Protein AF-0000000068168465 (afdb_homodimer)

pLDDT: mean 95.19, std 6.79, range [46.16, 98.88]

InterPro domains:
  IPR008173 Adenylyl cyclase CyaB [PTHR21028] (7-175)
  IPR008173 Adenylyl cyclase CyaB [TIGR00318] (5-173)
  IPR008173 Adenylyl cyclase CyaB [cd07890] (6-172)
  IPR023577 CYTH domain [PF01928] (5-167)
  IPR023577 CYTH domain [PS51707] (4-175)
  IPR023577 CYTH domain [SM01118] (4-175)
  IPR033469 CYTH-like domain superfamily [SSF55154] (5-172)

Secondary structure (DSSP, 8-state):
---EEEEEEEEE-SS-HHHHHHHHHHTTPEEEEEEEEEEEEEEESS--HHHHT-EEEEEEETTEEEEEEE-S-B-SSSEEEEEEEEEES-HHHHHHHHHHTTEEEEEEEEEEEEEEEETTEEEEEEEETTTEEEEEEEEES--HHHHHHHHHHHHHHHT--PPEE-S-HHHHHHHHHHHH--/---EEEEEEEEE-SS-HHHHHHHHHHTTPEEEEEEEEEEEEEEESS--HHHHT-EEEEEEETTEEEEEEE---B-SSSEEEEEEEEEES-HHHHHHHHHHTTEEEEEEEEEEEEEEEETTEEEEEEEETTTEEEEEEEEES--HHHHHHHHHHHHHHHT--PPEE-S-HHHHHHHHHHHH--

Nearest PDB structures (foldseek):
  7ns9-assembly1_A  TM=9.579E-01  e=5.381E-19  Sulfolobus acidocaldarius DSM 639
  7ns8-assembly1_A-2  TM=7.970E-01  e=9.791E-17  Sulfolobus acidocaldarius DSM 639
  2dc4-assembly1_B  TM=8.942E-01  e=2.918E-12  Pyrococcus horikoshii
  1yem-assembly1_A  TM=8.857E-01  e=4.683E-12  Pyrococcus furiosus DSM 3638
  3n10-assembly1_A  TM=8.162E-01  e=3.638E-11  Yersinia pestis

Solvent-accessible surface area (backbone atoms only — not comparable to full-atom values): 19252 Å² total; per-residue (Å²): 126,72,76,42,40,40,38,34,45,32,28,51,54,86,63,57,67,68,59,51,51,53,52,40,47,75,71,66,37,41,79,74,48,78,41,51,37,40,37,40,31,43,36,35,77,88,50,53,31,82,78,61,43,35,47,36,34,40,34,40,44,73,94,42,37,34,42,32,38,33,43,43,73,41,77,86,89,46,41,21,26,44,38,36,58,31,44,40,77,41,68,69,39,47,51,51,47,39,40,76,73,44,30,40,83,71,53,72,50,44,34,40,34,39,36,28,35,54,91,81,34,36,40,32,40,33,46,31,70,95,78,45,48,33,38,34,44,32,31,70,72,61,59,66,66,58,51,53,51,52,46,55,52,49,26,69,73,69,72,54,77,51,62,82,46,73,68,50,72,67,55,52,49,54,52,50,57,57,56,68,76,100,134,76,76,40,41,40,38,33,47,32,29,52,55,86,63,58,66,68,59,50,51,52,53,40,46,74,71,65,36,42,78,74,48,77,41,51,38,39,36,41,31,42,37,35,76,88,49,53,28,83,78,62,42,34,46,36,35,41,33,40,43,74,94,42,38,34,43,33,37,35,45,44,75,38,80,85,89,46,41,21,26,45,38,35,60,32,44,39,78,41,68,68,34,47,51,51,45,39,41,75,74,43,31,39,84,71,52,71,53,44,32,40,33,38,38,28,36,53,90,80,34,36,39,34,41,33,44,33,71,96,78,46,47,33,38,34,44,33,31,70,72,60,58,67,67,59,50,53,52,51,47,55,51,48,26,67,73,69,70,55,76,52,63,81,46,75,68,49,72,67,55,52,50,53,53,49,55,58,57,68,75,100

Radius of gyration: 26.02 Å; Cα contacts (8 Å, |Δi|>4): 760; chains: 2; bounding box: 46×75×52 Å

Sequence (364 aa):
MTDVIEREIKVKLNVDPQSLMEKLLQDGYVYVGKETQEDIYLNGDTRDFRKTDEALRIRLVNDKIELTYKGPKMGSRSKSREEITVSLDDKDSMIRILEKLGYREAQSVRKTRHVLKKGEFSVCIDIVEGLGNFVEIEGIDIDEEKLLDFFKEFKSRFGISGEVITKSYLELKVEKLASSSNMTDVIEREIKVKLNVDPQSLMEKLLQDGYVYVGKETQEDIYLNGDTRDFRKTDEALRIRLVNDKIELTYKGPKMGSRSKSREEITVSLDDKDSMIRILEKLGYREAQSVRKTRHVLKKGEFSVCIDIVEGLGNFVEIEGIDIDEEKLLDFFKEFKSRFGISGEVITKSYLELKVEKLASSSN

Foldseek 3Di:
DDWWKKWKWKFAFPDDLVVLVVVCVVVPWAWDDKKKKKKWWKAFPVGGCVVQQKTWIWMDIPQWIKIKTWHHFDDDPIGMTTIDMDTDHDDVVVQVVVVVVGMHTDDMKIWMWTWIDDPQWIWIWIQTPPQGIMIMIMGINDDPVVSVVVVVVVCVVRVGDGDIDNDDPVRSVVVVVVVVVD/DDWWKKWKWKFAFPDDLVVLVVVCVVVPWAWPDKKKKKKWWKAFPVGGCVVQQKTWIWMDIPQWIKIKTWHHFDDDPIGMTTIDMDTDHDDVVVQVVVVVVGMHTDDMKIWMWTWIDDPQWIWIWIQTPPQGIMIMIMGINDDPVVSVVVVVVVCVSRVGDGDIDNDDPVRSVVVVVVVVVD

Structure (mmCIF, N/CA/C/O backbone):
data_AF-0000000068168465-model_v1
#
loop_
_entity.id
_entity.type
_entity.pdbx_description
1 polymer 'Putative adenylyl cyclase CyaB'
#
loop_
_atom_site.group_PDB
_atom_site.id
_atom_site.type_symbol
_atom_site.label_atom_id
_atom_site.label_alt_id
_atom_site.label_comp_id
_atom_site.label_asym_id
_atom_site.label_entity_id
_atom_site.label_seq_id
_atom_site.pdbx_PDB_ins_code
_atom_site.Cartn_x
_atom_site.Cartn_y
_atom_site.Cartn_z
_atom_site.occupancy
_atom_site.B_iso_or_equiv
_atom_site.auth_seq_id
_atom_site.auth_comp_id
_atom_site.auth_asym_id
_atom_site.auth_atom_id
_atom_site.pdbx_PDB_model_num
ATOM 1 N N . MET A 1 1 ? 9.508 1.273 10.5 1 46.16 1 MET A N 1
ATOM 2 C CA . MET A 1 1 ? 9.375 2.67 10.906 1 46.16 1 MET A CA 1
ATOM 3 C C . MET A 1 1 ? 7.973 2.959 11.422 1 46.16 1 MET A C 1
ATOM 5 O O . MET A 1 1 ? 7.047 3.154 10.633 1 46.16 1 MET A O 1
ATOM 9 N N . THR A 1 2 ? 7.59 2.451 12.883 1 65.81 2 THR A N 1
ATOM 10 C CA . THR A 1 2 ? 6.379 1.987 13.547 1 65.81 2 THR A CA 1
ATOM 11 C C . THR A 1 2 ? 5.328 3.094 13.594 1 65.81 2 THR A C 1
ATOM 13 O O . THR A 1 2 ? 5.637 4.262 13.344 1 65.81 2 THR A O 1
ATOM 16 N N . ASP A 1 3 ? 4.18 3.109 13.734 1 82.56 3 ASP A N 1
ATOM 17 C CA . ASP A 1 3 ? 3.133 4.098 13.977 1 82.56 3 ASP A CA 1
ATOM 18 C C . ASP A 1 3 ? 3.623 5.199 14.914 1 82.56 3 ASP A C 1
ATOM 20 O O . ASP A 1 3 ? 4.367 4.934 15.859 1 82.56 3 ASP A O 1
ATOM 24 N N . VAL A 1 4 ? 3.535 6.465 14.43 1 93.75 4 VAL A N 1
ATOM 25 C CA . VAL A 1 4 ? 3.928 7.613 15.242 1 93.75 4 VAL A CA 1
ATOM 26 C C . VAL A 1 4 ? 2.699 8.453 15.57 1 93.75 4 VAL A C 1
ATOM 28 O O . VAL A 1 4 ? 1.656 8.32 14.93 1 93.75 4 VAL A O 1
ATOM 31 N N . ILE A 1 5 ? 2.869 9.289 16.625 1 95.12 5 ILE A N 1
ATOM 32 C CA . ILE A 1 5 ? 1.869 10.32 16.891 1 95.12 5 ILE A CA 1
ATOM 33 C C . ILE A 1 5 ? 2.357 11.664 16.344 1 95.12 5 ILE A C 1
ATOM 35 O O . ILE A 1 5 ? 3.387 12.18 16.781 1 95.12 5 ILE A O 1
ATOM 39 N N . GLU A 1 6 ? 1.703 12.141 15.383 1 95.81 6 GLU A N 1
ATOM 40 C CA . GLU A 1 6 ? 1.978 13.492 14.891 1 95.81 6 GLU A CA 1
ATOM 41 C C . GLU A 1 6 ? 1.121 14.523 15.609 1 95.81 6 GLU A C 1
ATOM 43 O O . GLU A 1 6 ? -0.072 14.305 15.828 1 95.81 6 GLU A O 1
ATOM 48 N N . ARG A 1 7 ? 1.735 15.602 16.109 1 96 7 ARG A N 1
ATOM 49 C CA . ARG A 1 7 ? 1.036 16.719 16.719 1 96 7 ARG A CA 1
ATOM 50 C C . ARG A 1 7 ? 1.259 18 15.938 1 96 7 ARG A C 1
ATOM 52 O O . ARG A 1 7 ? 2.379 18.297 15.508 1 96 7 ARG A O 1
ATOM 59 N N . GLU A 1 8 ? 0.163 18.734 15.734 1 97.25 8 GLU A N 1
ATOM 60 C CA . GLU A 1 8 ? 0.322 19.938 14.945 1 97.25 8 GLU A CA 1
ATOM 61 C C . GLU A 1 8 ? -0.654 21.031 15.391 1 97.25 8 GLU A C 1
ATOM 63 O O . GLU A 1 8 ? -1.681 20.734 16 1 97.25 8 GLU A O 1
ATOM 68 N N . ILE A 1 9 ? -0.256 22.25 15.219 1 96.44 9 ILE A N 1
ATOM 69 C CA . ILE A 1 9 ? -1.101 23.438 15.352 1 96.44 9 ILE A CA 1
ATOM 70 C C . ILE A 1 9 ? -1.154 24.172 14.016 1 96.44 9 ILE A C 1
ATOM 72 O O . ILE A 1 9 ? -0.127 24.359 13.359 1 96.44 9 ILE A O 1
ATOM 76 N N . LYS A 1 10 ? -2.318 24.547 13.594 1 97.06 10 LYS A N 1
ATOM 77 C CA . LYS A 1 10 ? -2.537 25.188 12.305 1 97.06 10 LYS A CA 1
ATOM 78 C C . LYS A 1 10 ? -3.271 26.516 12.477 1 97.06 10 LYS A C 1
ATOM 80 O O . LYS A 1 10 ? -4.219 26.609 13.258 1 97.06 10 LYS A O 1
ATOM 85 N N . VAL A 1 11 ? -2.816 27.5 11.773 1 97.25 11 VAL A N 1
ATOM 86 C CA . VAL A 1 11 ? -3.455 28.812 11.766 1 97.25 11 VAL A CA 1
ATOM 87 C C . VAL A 1 11 ? -3.512 29.359 10.344 1 97.25 11 VAL A C 1
ATOM 89 O O . VAL A 1 11 ? -2.561 29.188 9.57 1 97.25 11 VAL A O 1
ATOM 92 N N . LYS A 1 12 ? -4.609 29.969 10.023 1 97.12 12 LYS A N 1
ATOM 93 C CA . LYS A 1 12 ? -4.66 30.703 8.773 1 97.12 12 LYS A CA 1
ATOM 94 C C . LYS A 1 12 ? -3.816 31.984 8.852 1 97.12 12 LYS A C 1
ATOM 96 O O . LYS A 1 12 ? -3.914 32.75 9.82 1 97.12 12 LYS A O 1
ATOM 101 N N . LEU A 1 13 ? -3.064 32.188 7.863 1 96.94 13 LEU A N 1
ATOM 102 C CA . LEU A 1 13 ? -2.123 33.312 7.895 1 96.94 13 LEU A CA 1
ATOM 103 C C . LEU A 1 13 ? -2.83 34.625 7.602 1 96.94 13 LEU A C 1
ATOM 105 O O . LEU A 1 13 ? -3.666 34.688 6.699 1 96.94 13 LEU A O 1
ATOM 109 N N . ASN A 1 14 ? -2.465 35.625 8.414 1 94.31 14 ASN A N 1
ATOM 110 C CA . ASN A 1 14 ? -2.885 37 8.188 1 94.31 14 ASN A CA 1
ATOM 111 C C . ASN A 1 14 ? -1.741 37.844 7.633 1 94.31 14 ASN A C 1
ATOM 113 O O . ASN A 1 14 ? -1.873 39.062 7.504 1 94.31 14 ASN A O 1
ATOM 117 N N . VAL A 1 15 ? -0.614 37.219 7.371 1 94.38 15 VAL A N 1
ATOM 118 C CA . VAL A 1 15 ? 0.566 37.906 6.828 1 94.38 15 VAL A CA 1
ATOM 119 C C . VAL A 1 15 ? 0.967 37.25 5.508 1 94.38 15 VAL A C 1
ATOM 121 O O . VAL A 1 15 ? 0.53 36.125 5.199 1 94.38 15 VAL A O 1
ATOM 124 N N . ASP A 1 16 ? 1.761 37.938 4.77 1 96.5 16 ASP A N 1
ATOM 125 C CA . ASP A 1 16 ? 2.275 37.406 3.512 1 96.5 16 ASP A CA 1
ATOM 126 C C . ASP A 1 16 ? 3.221 36.219 3.754 1 96.5 16 ASP A C 1
ATOM 128 O O . ASP A 1 16 ? 4.18 36.344 4.516 1 96.5 16 ASP A O 1
ATOM 132 N N . PRO A 1 17 ? 2.938 35.094 3.121 1 97.69 17 PRO A N 1
ATOM 133 C CA . PRO A 1 17 ? 3.766 33.906 3.342 1 97.69 17 PRO A CA 1
ATOM 134 C C . PRO A 1 17 ? 5.25 34.156 3.076 1 97.69 17 PRO A C 1
ATOM 136 O O . PRO A 1 17 ? 6.105 33.688 3.826 1 97.69 17 PRO A O 1
ATOM 139 N N . GLN A 1 18 ? 5.582 34.812 2.029 1 97 18 GLN A N 1
ATOM 140 C CA . GLN A 1 18 ? 6.973 35.094 1.688 1 97 18 GLN A CA 1
ATOM 141 C C . GLN A 1 18 ? 7.645 35.938 2.758 1 97 18 GLN A C 1
ATOM 143 O O . GLN A 1 18 ? 8.789 35.688 3.133 1 97 18 GLN A O 1
ATOM 148 N N . SER A 1 19 ? 6.945 36.938 3.213 1 97.06 19 SER A N 1
ATOM 149 C CA . SER A 1 19 ? 7.461 37.781 4.281 1 97.06 19 SER A CA 1
ATOM 150 C C . SER A 1 19 ? 7.711 36.969 5.555 1 97.06 19 SER A C 1
ATOM 152 O O . SER A 1 19 ? 8.734 37.156 6.211 1 97.06 19 SER A O 1
ATOM 154 N N . LEU A 1 20 ? 6.758 36.156 5.855 1 97.81 20 LEU A N 1
ATOM 155 C CA . LEU A 1 20 ? 6.918 35.312 7.027 1 97.81 20 LEU A CA 1
ATOM 156 C C . LEU A 1 20 ? 8.156 34.438 6.895 1 97.81 20 LEU A C 1
ATOM 158 O O . LEU A 1 20 ? 8.953 34.344 7.832 1 97.81 20 LEU A O 1
ATOM 162 N N . MET A 1 21 ? 8.336 33.812 5.754 1 97.75 21 MET A N 1
ATOM 163 C CA . MET A 1 21 ? 9.477 32.938 5.516 1 97.75 21 MET A CA 1
ATOM 164 C C . MET A 1 21 ? 10.797 33.688 5.723 1 97.75 21 MET A C 1
ATOM 166 O O . MET A 1 21 ? 11.711 33.156 6.359 1 97.75 21 MET A O 1
ATOM 170 N N . GLU A 1 22 ? 10.867 34.875 5.227 1 97.44 22 GLU A N 1
ATOM 171 C CA . GLU A 1 22 ? 12.07 35.688 5.363 1 97.44 22 GLU A CA 1
ATOM 172 C C . GLU A 1 22 ? 12.367 35.969 6.832 1 97.44 22 GLU A C 1
ATOM 174 O O . GLU A 1 22 ? 13.523 35.906 7.262 1 97.44 22 GLU A O 1
ATOM 179 N N . LYS A 1 23 ? 11.305 36.344 7.535 1 97.88 23 LYS A N 1
ATOM 180 C CA . LYS A 1 23 ? 11.469 36.625 8.961 1 97.88 23 LYS A CA 1
ATOM 181 C C . LYS A 1 23 ? 11.953 35.406 9.711 1 97.88 23 LYS A C 1
ATOM 183 O O . LYS A 1 23 ? 12.797 35.5 10.609 1 97.88 23 LYS A O 1
ATOM 188 N N . LEU A 1 24 ? 11.414 34.219 9.32 1 98.56 24 LEU A N 1
ATOM 189 C CA . LEU A 1 24 ? 11.812 32.969 9.961 1 98.56 24 LEU A CA 1
ATOM 190 C C . LEU A 1 24 ? 13.289 32.688 9.703 1 98.56 24 LEU A C 1
ATOM 192 O O . LEU A 1 24 ? 14.016 32.312 10.625 1 98.56 24 LEU A O 1
ATOM 196 N N . LEU A 1 25 ? 13.688 32.906 8.5 1 98.25 25 LEU A N 1
ATOM 197 C CA . LEU A 1 25 ? 15.086 32.656 8.148 1 98.25 25 LEU A CA 1
ATOM 198 C C . LEU A 1 25 ? 16 33.594 8.93 1 98.25 25 LEU A C 1
ATOM 200 O O . LEU A 1 25 ? 17.047 33.188 9.438 1 98.25 25 LEU A O 1
ATOM 204 N N . GLN A 1 26 ? 15.633 34.781 9.07 1 97.81 26 GLN A N 1
ATOM 205 C CA . GLN A 1 26 ? 16.406 35.781 9.812 1 97.81 26 GLN A CA 1
ATOM 206 C C . GLN A 1 26 ? 16.484 35.406 11.289 1 97.81 26 GLN A C 1
ATOM 208 O O . GLN A 1 26 ? 17.469 35.75 11.961 1 97.81 26 GLN A O 1
ATOM 213 N N . ASP A 1 27 ? 15.453 34.719 11.703 1 97.81 27 ASP A N 1
ATOM 214 C CA . ASP A 1 27 ? 15.367 34.375 13.117 1 97.81 27 ASP A CA 1
ATOM 215 C C . ASP A 1 27 ? 16 33.031 13.398 1 97.81 27 ASP A C 1
ATOM 217 O O . ASP A 1 27 ? 15.844 32.469 14.484 1 97.81 27 ASP A O 1
ATOM 221 N N . GLY A 1 28 ? 16.594 32.375 12.391 1 97.5 28 GLY A N 1
ATOM 222 C CA . GLY A 1 28 ? 17.422 31.203 12.633 1 97.5 28 GLY A CA 1
ATOM 223 C C . GLY A 1 28 ? 16.719 29.906 12.25 1 97.5 28 GLY A C 1
ATOM 224 O O . GLY A 1 28 ? 17.266 28.828 12.461 1 97.5 28 GLY A O 1
ATOM 225 N N . TYR A 1 29 ? 15.547 29.969 11.727 1 98.5 29 TYR A N 1
ATOM 226 C CA . TYR A 1 29 ? 14.938 28.75 11.195 1 98.5 29 TYR A CA 1
ATOM 227 C C . TYR A 1 29 ? 15.68 28.25 9.969 1 98.5 29 TYR A C 1
ATOM 229 O O . TYR A 1 29 ? 16.172 29.047 9.164 1 98.5 29 TYR A O 1
ATOM 237 N N . VAL A 1 30 ? 15.727 26.922 9.82 1 98.5 30 VAL A N 1
ATOM 238 C CA . VAL A 1 30 ? 16.438 26.312 8.703 1 98.5 30 VAL A CA 1
ATOM 239 C C . VAL A 1 30 ? 15.445 25.922 7.617 1 98.5 30 VAL A C 1
ATOM 241 O O . VAL A 1 30 ? 14.492 25.188 7.879 1 98.5 30 VAL A O 1
ATOM 244 N N . TYR A 1 31 ? 15.688 26.422 6.465 1 98.5 31 TYR A N 1
ATOM 245 C CA . TYR A 1 31 ? 14.844 26.062 5.336 1 98.5 31 TYR A CA 1
ATOM 246 C C . TYR A 1 31 ? 15.156 24.656 4.844 1 98.5 31 TYR A C 1
ATOM 248 O O . TYR A 1 31 ? 16.312 24.344 4.531 1 98.5 31 TYR A O 1
ATOM 256 N N . VAL A 1 32 ? 14.219 23.812 4.812 1 98 32 VAL A N 1
ATOM 257 C CA . VAL A 1 32 ? 14.391 22.438 4.387 1 98 32 VAL A CA 1
ATOM 258 C C . VAL A 1 32 ? 14.094 22.312 2.895 1 98 32 VAL A C 1
ATOM 260 O O . VAL A 1 32 ? 14.805 21.609 2.168 1 98 32 VAL A O 1
ATOM 263 N N . GLY A 1 33 ? 12.969 22.953 2.443 1 97.56 33 GLY A N 1
ATOM 264 C CA . GLY A 1 33 ? 12.648 22.906 1.025 1 97.56 33 GLY A CA 1
ATOM 265 C C . GLY A 1 33 ? 11.18 23.172 0.734 1 97.56 33 GLY A C 1
ATOM 266 O O . GLY A 1 33 ? 10.414 23.5 1.639 1 97.56 33 GLY A O 1
ATOM 267 N N . LYS A 1 34 ? 10.922 23.109 -0.594 1 98 34 LYS A N 1
ATOM 268 C CA . LYS A 1 34 ? 9.578 23.297 -1.121 1 98 34 LYS A CA 1
ATOM 269 C C . LYS A 1 34 ? 8.969 21.969 -1.563 1 98 34 LYS A C 1
ATOM 271 O O . LYS A 1 34 ? 9.641 21.141 -2.191 1 98 34 LYS A O 1
ATOM 276 N N . GLU A 1 35 ? 7.797 21.719 -1.155 1 98.12 35 GLU A N 1
ATOM 277 C 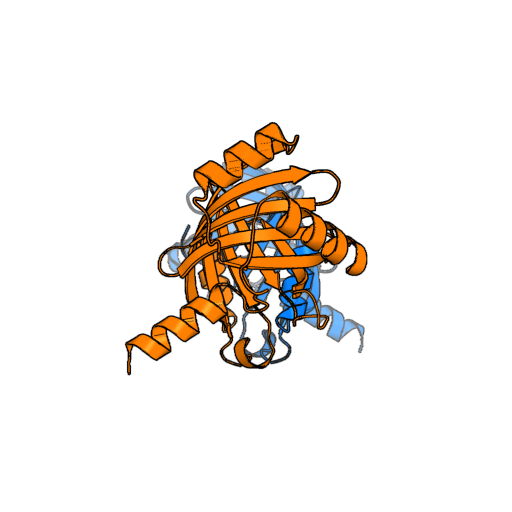CA . GLU A 1 35 ? 7.059 20.531 -1.567 1 98.12 35 GLU A CA 1
ATOM 278 C C . GLU A 1 35 ? 5.793 20.906 -2.336 1 98.12 35 GLU A C 1
ATOM 280 O O . GLU A 1 35 ? 5.055 21.797 -1.924 1 98.12 35 GLU A O 1
ATOM 285 N N . THR A 1 36 ? 5.562 20.328 -3.496 1 98.06 36 THR A N 1
ATOM 286 C CA . THR A 1 36 ? 4.254 20.312 -4.141 1 98.06 36 THR A CA 1
ATOM 287 C C . THR A 1 36 ? 3.506 19.016 -3.824 1 98.06 36 THR A C 1
ATOM 289 O O . THR A 1 36 ? 3.977 17.938 -4.145 1 98.06 36 THR A O 1
ATOM 292 N N . GLN A 1 37 ? 2.393 19.188 -3.174 1 98.62 37 GLN A N 1
ATOM 293 C CA . GLN A 1 37 ? 1.684 18.016 -2.67 1 98.62 37 GLN A CA 1
ATOM 294 C C . GLN A 1 37 ? 0.292 17.906 -3.287 1 98.62 37 GLN A C 1
ATOM 296 O O . GLN A 1 37 ? -0.418 18.906 -3.41 1 98.62 37 GLN A O 1
ATOM 301 N N . GLU A 1 38 ? -0.045 16.766 -3.783 1 98.62 38 GLU A N 1
ATOM 302 C CA . GLU A 1 38 ? -1.421 16.359 -4.062 1 98.62 38 GLU A CA 1
ATOM 303 C C . GLU A 1 38 ? -1.869 15.242 -3.137 1 98.62 38 GLU A C 1
ATOM 305 O O . GLU A 1 38 ? -1.299 14.148 -3.16 1 98.62 38 GLU A O 1
ATOM 310 N N . ASP A 1 39 ? -2.828 15.539 -2.32 1 98.75 39 ASP A N 1
ATOM 311 C CA . ASP A 1 39 ? -3.408 14.562 -1.41 1 98.75 39 ASP A CA 1
ATOM 312 C C . ASP A 1 39 ? -4.723 14.008 -1.96 1 98.75 39 ASP A C 1
ATOM 314 O O . ASP A 1 39 ? -5.672 14.766 -2.18 1 98.75 39 ASP A O 1
ATOM 318 N N . ILE A 1 40 ? -4.758 12.703 -2.213 1 98.75 40 ILE A N 1
ATOM 319 C CA . ILE A 1 40 ? -5.98 12.008 -2.605 1 98.75 40 ILE A CA 1
ATOM 320 C C . ILE A 1 40 ? -6.535 11.219 -1.42 1 98.75 40 ILE A C 1
ATOM 322 O O . ILE A 1 40 ? -5.914 10.258 -0.962 1 98.75 40 ILE A O 1
ATOM 326 N N . TYR A 1 41 ? -7.672 11.695 -0.964 1 98.81 41 TYR A N 1
ATOM 327 C CA . TYR A 1 41 ? -8.289 11.031 0.179 1 98.81 41 TYR A CA 1
ATOM 328 C C . TYR A 1 41 ? -9.273 9.961 -0.276 1 98.81 41 TYR A C 1
ATOM 330 O O . TYR A 1 41 ? -10.023 10.172 -1.231 1 98.81 41 TYR A O 1
ATOM 338 N N . LEU A 1 42 ? -9.203 8.82 0.421 1 98.75 42 LEU A N 1
ATOM 339 C CA . LEU A 1 42 ? -10.125 7.719 0.145 1 98.75 42 LEU A CA 1
ATOM 340 C C . LEU A 1 42 ? -11.078 7.504 1.311 1 98.75 42 LEU A C 1
ATOM 342 O O . LEU A 1 42 ? -10.719 7.734 2.467 1 98.75 42 LEU A O 1
ATOM 346 N N . ASN A 1 43 ? -12.258 7.109 0.993 1 98.31 43 ASN A N 1
ATOM 347 C CA . ASN A 1 43 ? -13.281 6.746 1.967 1 98.31 43 ASN A CA 1
ATOM 348 C C . ASN A 1 43 ? -13.828 5.344 1.71 1 98.31 43 ASN A C 1
ATOM 350 O O . ASN A 1 43 ? -13.758 4.844 0.587 1 98.31 43 ASN A O 1
ATOM 354 N N . GLY A 1 44 ? -14.25 4.715 2.762 1 95.44 44 GLY A N 1
ATOM 355 C CA . GLY A 1 44 ? -14.703 3.338 2.643 1 95.44 44 GLY A CA 1
ATOM 356 C C . GLY A 1 44 ? -16.188 3.219 2.396 1 95.44 44 GLY A C 1
ATOM 357 O O . GLY A 1 44 ? -16.984 4.035 2.889 1 95.44 44 GLY A O 1
ATOM 358 N N . ASP A 1 45 ? -16.578 2.156 1.739 1 90.44 45 ASP A N 1
ATOM 359 C CA . ASP A 1 45 ? -17.984 1.856 1.514 1 90.44 45 ASP A CA 1
ATOM 360 C C . ASP A 1 45 ? -18.672 1.468 2.816 1 90.44 45 ASP A C 1
ATOM 362 O O . ASP A 1 45 ? -19.812 1.89 3.076 1 90.44 45 ASP A O 1
ATOM 366 N N . THR A 1 46 ? -18 0.725 3.602 1 88.12 46 THR A N 1
ATOM 367 C CA . THR A 1 46 ? -18.594 0.221 4.836 1 88.12 46 THR A CA 1
ATOM 368 C C . THR A 1 46 ? -18.031 0.968 6.047 1 88.12 46 THR A C 1
ATOM 370 O O . THR A 1 46 ? -18.562 0.855 7.152 1 88.12 46 THR A O 1
ATOM 373 N N . ARG A 1 47 ? -16.969 1.663 5.871 1 91.12 47 ARG A N 1
ATOM 374 C CA . ARG A 1 47 ? -16.344 2.469 6.91 1 91.12 47 ARG A CA 1
ATOM 375 C C . ARG A 1 47 ? -16.203 3.924 6.469 1 91.12 47 ARG A C 1
ATOM 377 O O . ARG A 1 47 ? -15.32 4.262 5.688 1 91.12 47 ARG A O 1
ATOM 384 N N . ASP A 1 48 ? -17.062 4.672 6.996 1 95.75 48 ASP A N 1
ATOM 385 C CA . ASP A 1 48 ? -17.078 6.094 6.668 1 95.75 48 ASP A CA 1
ATOM 386 C C . ASP A 1 48 ? -16.109 6.867 7.562 1 95.75 48 ASP A C 1
ATOM 388 O O . ASP A 1 48 ? -16.391 7.102 8.742 1 95.75 48 ASP A O 1
ATOM 392 N N . PHE A 1 49 ? -15.055 7.355 7.012 1 97.06 49 PHE A N 1
ATOM 393 C CA . PHE A 1 49 ? -13.977 7.965 7.781 1 97.06 49 PHE A CA 1
ATOM 394 C C . PHE A 1 49 ? -14.406 9.32 8.328 1 97.06 49 PHE A C 1
ATOM 396 O O . PHE A 1 49 ? -13.797 9.844 9.266 1 97.06 49 PHE A O 1
ATOM 403 N N . ARG A 1 50 ? -15.422 9.969 7.727 1 94.62 50 ARG A N 1
ATOM 404 C CA . ARG A 1 50 ? -15.969 11.195 8.297 1 94.62 50 ARG A CA 1
ATOM 405 C C . ARG A 1 50 ? -16.578 10.938 9.664 1 94.62 50 ARG A C 1
ATOM 407 O O . ARG A 1 50 ? -16.484 11.773 10.57 1 94.62 50 ARG A O 1
ATOM 414 N N . LYS A 1 51 ? -17.172 9.789 9.781 1 95.88 51 LYS A N 1
ATOM 415 C CA . LYS A 1 51 ? -17.844 9.43 11.016 1 95.88 51 LYS A CA 1
ATOM 416 C C . LYS A 1 51 ? -16.859 8.984 12.086 1 95.88 51 LYS A C 1
ATOM 418 O O . LYS A 1 51 ? -17.031 9.266 13.273 1 95.88 51 LYS A O 1
ATOM 423 N N . THR A 1 52 ? -15.836 8.344 11.695 1 96.12 52 THR A N 1
ATOM 424 C CA . THR A 1 52 ? -14.891 7.781 12.656 1 96.12 52 THR A CA 1
ATOM 425 C C . THR A 1 52 ? -13.742 8.742 12.914 1 96.12 52 THR A C 1
ATOM 427 O O . THR A 1 52 ? -12.852 8.453 13.719 1 96.12 52 THR A O 1
ATOM 430 N N . ASP A 1 53 ? -13.695 9.828 12.211 1 95.88 53 ASP A N 1
ATOM 431 C CA . ASP A 1 53 ? -12.648 10.844 12.305 1 95.88 53 ASP A CA 1
ATOM 432 C C . ASP A 1 53 ? -11.281 10.258 11.961 1 95.88 53 ASP A C 1
ATOM 434 O O . ASP A 1 53 ? -10.312 10.453 12.695 1 95.88 53 ASP A O 1
ATOM 438 N N . GLU A 1 54 ? -11.25 9.438 10.984 1 97.88 54 GLU A N 1
ATOM 439 C CA . GLU A 1 54 ? -10.047 8.852 10.406 1 97.88 54 GLU A CA 1
ATOM 440 C C . GLU A 1 54 ? -9.82 9.336 8.977 1 97.88 54 GLU A C 1
ATOM 442 O O . GLU A 1 54 ? -10.68 10.016 8.406 1 97.88 54 GLU A O 1
ATOM 447 N N . ALA A 1 55 ? -8.672 9.039 8.461 1 98.31 55 ALA A N 1
ATOM 448 C CA . ALA A 1 55 ? -8.406 9.359 7.062 1 98.31 55 ALA A CA 1
ATOM 449 C C . ALA A 1 55 ? -7.465 8.336 6.438 1 98.31 55 ALA A C 1
ATOM 451 O O . ALA A 1 55 ? -6.652 7.727 7.137 1 98.31 55 ALA A O 1
ATOM 452 N N . LEU A 1 56 ? -7.613 8.078 5.242 1 98.81 56 LEU A N 1
ATOM 453 C CA . LEU A 1 56 ? -6.723 7.332 4.363 1 98.81 56 LEU A CA 1
ATOM 454 C C . LEU A 1 56 ? -6.34 8.156 3.143 1 98.81 56 LEU A C 1
ATOM 456 O O . LEU A 1 56 ? -7.207 8.617 2.4 1 98.81 56 LEU A O 1
ATOM 460 N N . ARG A 1 57 ? -5.039 8.352 3.004 1 98.81 57 ARG A N 1
ATOM 461 C CA . ARG A 1 57 ? -4.609 9.328 2.006 1 98.81 57 ARG A CA 1
ATOM 462 C C . ARG A 1 57 ? -3.465 8.773 1.162 1 98.81 57 ARG A C 1
ATOM 464 O O . ARG A 1 57 ? -2.533 8.164 1.693 1 98.81 57 ARG A O 1
ATOM 471 N N . ILE A 1 58 ? -3.562 8.914 -0.121 1 98.88 58 ILE A N 1
ATOM 472 C CA . ILE A 1 58 ? -2.41 8.789 -1.007 1 98.88 58 ILE A CA 1
ATOM 473 C C . ILE A 1 58 ? -1.875 10.172 -1.361 1 98.88 58 ILE A C 1
ATOM 475 O O . ILE A 1 58 ? -2.621 11.023 -1.847 1 98.88 58 ILE A O 1
ATOM 479 N N . ARG A 1 59 ? -0.591 10.453 -1.102 1 98.81 59 ARG A N 1
ATOM 480 C CA . ARG A 1 59 ? 0.018 11.75 -1.389 1 98.81 59 ARG A CA 1
ATOM 481 C C . ARG A 1 59 ? 1.092 11.617 -2.463 1 98.81 59 ARG A C 1
ATOM 483 O O . ARG A 1 59 ? 1.947 10.734 -2.393 1 98.81 59 ARG A O 1
ATOM 490 N N . LEU A 1 60 ? 0.935 12.375 -3.508 1 98.56 60 LEU A N 1
ATOM 491 C CA . LEU A 1 60 ? 2.039 12.648 -4.422 1 98.56 60 LEU A CA 1
ATOM 492 C C . LEU A 1 60 ? 2.832 13.867 -3.965 1 98.56 60 LEU A C 1
ATOM 494 O O . LEU A 1 60 ? 2.273 14.961 -3.826 1 98.56 60 LEU A O 1
ATOM 498 N N . VAL A 1 61 ? 4.031 13.695 -3.664 1 97.44 61 VAL A N 1
ATOM 499 C CA . VAL A 1 61 ? 4.871 14.805 -3.227 1 97.44 61 VAL A CA 1
ATOM 500 C C . VAL A 1 61 ? 6.191 14.781 -3.994 1 97.44 61 VAL A C 1
ATOM 502 O O . VAL A 1 61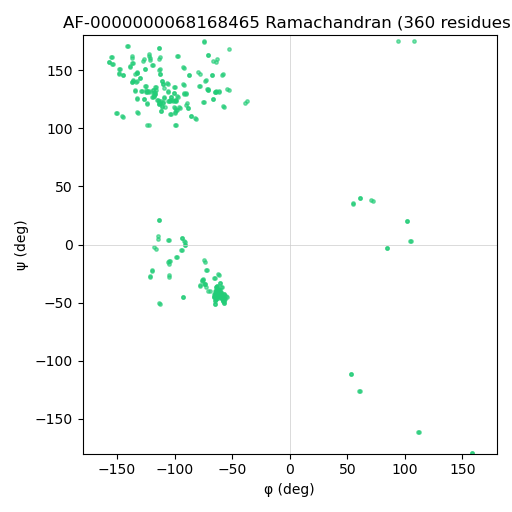 ? 6.996 13.859 -3.836 1 97.44 61 VAL A O 1
ATOM 505 N N . ASN A 1 62 ? 6.262 15.82 -4.77 1 93.31 62 ASN A N 1
ATOM 506 C CA . ASN A 1 62 ? 7.359 15.828 -5.73 1 93.31 62 ASN A CA 1
ATOM 507 C C . ASN A 1 62 ? 7.375 14.555 -6.574 1 93.31 62 ASN A C 1
ATOM 509 O O . ASN A 1 62 ? 6.441 14.297 -7.332 1 93.31 62 ASN A O 1
ATOM 513 N N . ASP A 1 63 ? 8.344 13.617 -6.465 1 91.56 63 ASP A N 1
ATOM 514 C CA . ASP A 1 63 ? 8.398 12.422 -7.301 1 91.56 63 ASP A CA 1
ATOM 515 C C . ASP A 1 63 ? 8.164 11.164 -6.473 1 91.56 63 ASP A C 1
ATOM 517 O O . ASP A 1 63 ? 8.523 10.062 -6.895 1 91.56 63 ASP A O 1
ATOM 521 N N . LYS A 1 64 ? 7.574 11.438 -5.387 1 97.62 64 LYS A N 1
ATOM 522 C CA . LYS A 1 64 ? 7.348 10.305 -4.492 1 97.62 64 LYS A CA 1
ATOM 523 C C . LYS A 1 64 ? 5.859 10.086 -4.246 1 97.62 64 LYS A C 1
ATOM 525 O O . LYS A 1 64 ? 5.051 10.992 -4.438 1 97.62 64 LYS A O 1
ATOM 530 N N . ILE A 1 65 ? 5.5 8.852 -3.912 1 98.62 65 ILE A N 1
ATOM 531 C CA . ILE A 1 65 ? 4.129 8.461 -3.605 1 98.62 65 ILE A CA 1
ATOM 532 C C . ILE A 1 65 ? 4.074 7.805 -2.229 1 98.62 65 ILE A C 1
ATOM 534 O O . ILE A 1 65 ? 4.879 6.922 -1.921 1 98.62 65 ILE A O 1
ATOM 538 N N . GLU A 1 66 ? 3.123 8.266 -1.415 1 98.56 66 GLU A N 1
ATOM 539 C CA . GLU A 1 66 ? 2.98 7.691 -0.082 1 98.56 66 GLU A CA 1
ATOM 540 C C . GLU A 1 66 ? 1.521 7.379 0.231 1 98.56 66 GLU A C 1
ATOM 542 O O . GLU A 1 66 ? 0.623 8.133 -0.152 1 98.56 66 GLU A O 1
ATOM 547 N N . LEU A 1 67 ? 1.292 6.27 0.868 1 98.75 67 LEU A N 1
ATOM 548 C CA . LEU A 1 67 ? 0.021 5.941 1.504 1 98.75 67 LEU A CA 1
ATOM 549 C C . LEU A 1 67 ? 0.087 6.188 3.008 1 98.75 67 LEU A C 1
ATOM 551 O O . LEU A 1 67 ? 1.026 5.742 3.672 1 98.75 67 LEU A O 1
ATOM 555 N N . THR A 1 68 ? -0.88 6.891 3.586 1 98.81 68 THR A N 1
ATOM 556 C CA . THR A 1 68 ? -0.902 7.18 5.016 1 98.81 68 THR A CA 1
ATOM 557 C C . THR A 1 68 ? -2.281 6.898 5.605 1 98.81 68 THR A C 1
ATOM 559 O O . THR A 1 68 ? -3.297 7.316 5.047 1 98.81 68 THR A O 1
ATOM 562 N N . TYR A 1 69 ? -2.311 6.141 6.566 1 98.75 69 TYR A N 1
ATOM 563 C CA . TYR A 1 69 ? -3.479 6.055 7.438 1 98.75 69 TYR A CA 1
ATOM 564 C C . TYR A 1 69 ? -3.357 7.023 8.609 1 98.75 69 TYR A C 1
ATOM 566 O O . TYR A 1 69 ? -2.305 7.102 9.25 1 98.75 69 TYR A O 1
ATOM 574 N N . LYS A 1 70 ? -4.309 7.797 8.859 1 98.25 70 LYS A N 1
ATOM 575 C CA . LYS A 1 70 ? -4.418 8.688 10.008 1 98.25 70 LYS A CA 1
ATOM 576 C C . LYS A 1 70 ? -5.555 8.25 10.938 1 98.25 70 LYS A C 1
ATOM 578 O O . LYS A 1 70 ? -6.711 8.172 10.516 1 98.25 70 LYS A O 1
ATOM 583 N N . GLY A 1 71 ? -5.215 7.957 12.164 1 97.62 71 GLY A N 1
ATOM 584 C CA . GLY A 1 71 ? -6.219 7.59 13.148 1 97.62 71 GLY A CA 1
ATOM 585 C C . GLY A 1 71 ? -7.031 8.773 13.648 1 97.62 71 GLY A C 1
ATOM 586 O O . GLY A 1 71 ? -6.793 9.906 13.242 1 97.62 71 GLY A O 1
ATOM 587 N N . PRO A 1 72 ? -8.055 8.445 14.5 1 96.31 72 PRO A N 1
ATOM 588 C CA . PRO A 1 72 ? -8.867 9.531 15.055 1 96.31 72 PRO A CA 1
ATOM 589 C C . PRO A 1 72 ? -8.047 10.547 15.844 1 96.31 72 PRO A C 1
ATOM 591 O O . PRO A 1 72 ? -7 10.195 16.391 1 96.31 72 PRO A O 1
ATOM 594 N N . LYS A 1 73 ? -8.508 11.836 15.75 1 94.06 73 LYS A N 1
ATOM 595 C CA . LYS A 1 73 ? -7.848 12.891 16.516 1 94.06 73 LYS A CA 1
ATOM 596 C C . LYS A 1 73 ? -7.758 12.508 18 1 94.06 73 LYS A C 1
ATOM 598 O O . LYS A 1 73 ? -8.703 11.953 18.562 1 94.06 73 LYS A O 1
ATOM 603 N N . MET A 1 74 ? -6.438 12.805 18.297 1 87.25 74 MET A N 1
ATOM 604 C CA . MET A 1 74 ? -6.152 12.586 19.719 1 87.25 74 MET A CA 1
ATOM 605 C C . MET A 1 74 ? -5.973 13.914 20.453 1 87.25 74 MET A C 1
ATOM 607 O O . MET A 1 74 ? -5.488 14.883 19.875 1 87.25 74 MET A O 1
ATOM 611 N N . GLY A 1 75 ? -6.703 14.367 21.438 1 74.75 75 GLY A N 1
ATOM 612 C CA . GLY A 1 75 ? -6.492 15.547 22.266 1 74.75 75 GLY A CA 1
ATOM 613 C C . GLY A 1 75 ? -7.469 16.672 21.953 1 74.75 75 GLY A C 1
ATOM 614 O O . GLY A 1 75 ? -8.297 16.547 21.047 1 74.75 75 GLY A O 1
ATOM 615 N N . SER A 1 76 ? -7.387 17.688 22.703 1 73.19 76 SER A N 1
ATOM 616 C CA . SER A 1 76 ? -8.367 18.75 22.594 1 73.19 76 SER A CA 1
ATOM 617 C C . SER A 1 76 ? -7.707 20.078 22.219 1 73.19 76 SER A C 1
ATOM 619 O O . SER A 1 76 ? -8.305 20.891 21.516 1 73.19 76 SER A O 1
ATOM 621 N N . ARG A 1 77 ? -6.395 20.281 22.469 1 83.5 77 ARG A N 1
ATOM 622 C CA . ARG A 1 77 ? -5.812 21.609 22.281 1 83.5 77 ARG A CA 1
ATOM 623 C C . ARG A 1 77 ? -4.973 21.672 21.016 1 83.5 77 ARG A C 1
ATOM 625 O O . ARG A 1 77 ? -4.77 22.75 20.453 1 83.5 77 ARG A O 1
ATOM 632 N N . SER A 1 78 ? -4.449 20.609 20.562 1 89.5 78 SER A N 1
ATOM 633 C CA . SER A 1 78 ? -3.738 20.438 19.297 1 89.5 78 SER A CA 1
ATOM 634 C C . SER A 1 78 ? -4.312 19.281 18.484 1 89.5 78 SER A C 1
ATOM 636 O O . SER A 1 78 ? -5.102 18.484 19 1 89.5 78 SER A O 1
ATOM 638 N N . LYS A 1 79 ? -4.059 19.344 17.219 1 93.25 79 LYS A N 1
ATOM 639 C CA . LYS A 1 79 ? -4.422 18.203 16.375 1 93.25 79 LYS A CA 1
ATOM 640 C C . LYS A 1 79 ? -3.369 17.094 16.453 1 93.25 79 LYS A C 1
ATOM 642 O O . LYS A 1 79 ? -2.225 17.297 16.047 1 93.25 79 LYS A O 1
ATOM 647 N N . SER A 1 80 ? -3.725 16.047 17.094 1 94 80 SER A N 1
ATOM 648 C CA . SER A 1 80 ? -2.842 14.898 17.266 1 94 80 SER A CA 1
ATOM 649 C C . SER A 1 80 ? -3.471 13.625 16.703 1 94 80 SER A C 1
ATOM 651 O O . SER A 1 80 ? -4.645 13.344 16.969 1 94 80 SER A O 1
ATOM 653 N N . ARG A 1 81 ? -2.715 12.938 15.945 1 96.5 81 ARG A N 1
ATOM 654 C CA . ARG A 1 81 ? -3.207 11.68 15.391 1 96.5 81 ARG A CA 1
ATOM 655 C C . ARG A 1 81 ? -2.086 10.648 15.289 1 96.5 81 ARG A C 1
ATOM 657 O O . ARG A 1 81 ? -0.926 11 15.07 1 96.5 81 ARG A O 1
ATOM 664 N N . GLU A 1 82 ? -2.455 9.367 15.492 1 96.94 82 GLU A N 1
ATOM 665 C CA . GLU A 1 82 ? -1.584 8.305 14.992 1 96.94 82 GLU A CA 1
ATOM 666 C C . GLU A 1 82 ? -1.498 8.328 13.469 1 96.94 82 GLU A C 1
ATOM 668 O O . GLU A 1 82 ? -2.518 8.453 12.781 1 96.94 82 GLU A O 1
ATOM 673 N N . GLU A 1 83 ? -0.307 8.266 12.945 1 98.19 83 GLU A N 1
ATOM 674 C CA . GLU A 1 83 ? -0.121 8.188 11.5 1 98.19 83 GLU A CA 1
ATOM 675 C C . GLU A 1 83 ? 0.807 7.031 11.125 1 98.19 83 GLU A C 1
ATOM 677 O O . GLU A 1 83 ? 1.813 6.797 11.797 1 98.19 83 GLU A O 1
ATOM 682 N N . ILE A 1 84 ? 0.415 6.289 10.219 1 98.62 84 ILE A N 1
ATOM 683 C CA . ILE A 1 84 ? 1.22 5.223 9.625 1 98.62 84 ILE A CA 1
ATOM 684 C C . ILE A 1 84 ? 1.403 5.48 8.133 1 98.62 84 ILE A C 1
ATOM 686 O O . ILE A 1 84 ? 0.427 5.684 7.406 1 98.62 84 ILE A O 1
ATOM 690 N N . THR A 1 85 ? 2.637 5.469 7.695 1 98.38 85 THR A N 1
ATOM 691 C CA . THR A 1 85 ? 2.914 5.832 6.309 1 98.38 85 THR A CA 1
ATOM 692 C C . THR A 1 85 ? 3.795 4.777 5.645 1 98.38 85 THR A C 1
ATOM 694 O O . THR A 1 85 ? 4.68 4.207 6.281 1 98.38 85 THR A O 1
ATOM 697 N N . VAL A 1 86 ? 3.543 4.535 4.414 1 98.31 86 VAL A N 1
ATOM 698 C CA . VAL A 1 86 ? 4.375 3.668 3.588 1 98.31 86 VAL A CA 1
ATOM 699 C C . VAL A 1 86 ? 4.59 4.305 2.217 1 98.31 86 VAL A C 1
ATOM 701 O O . VAL A 1 86 ? 3.672 4.914 1.66 1 98.31 86 VAL A O 1
ATOM 704 N N . SER A 1 87 ? 5.789 4.195 1.654 1 98.25 87 SER A N 1
ATOM 705 C CA . SER A 1 87 ? 6.055 4.664 0.298 1 98.25 87 SER A CA 1
ATOM 706 C C . SER A 1 87 ? 5.734 3.584 -0.731 1 98.25 87 SER A C 1
ATOM 708 O O . SER A 1 87 ? 5.891 2.393 -0.46 1 98.25 87 SER A O 1
ATOM 710 N N . LEU A 1 88 ? 5.285 3.99 -1.838 1 97.75 88 LEU A N 1
ATOM 711 C CA . LEU A 1 88 ? 4.969 3.029 -2.891 1 97.75 88 LEU A CA 1
ATOM 712 C C . LEU A 1 88 ? 5.371 3.57 -4.258 1 97.75 88 LEU A C 1
ATOM 714 O O . LEU A 1 88 ? 5.75 4.738 -4.383 1 97.75 88 LEU A O 1
ATOM 718 N N . ASP A 1 89 ? 5.312 2.684 -5.316 1 97.62 89 ASP A N 1
ATOM 719 C CA . ASP A 1 89 ? 5.898 3.061 -6.598 1 97.62 89 ASP A CA 1
ATOM 720 C C . ASP A 1 89 ? 4.812 3.439 -7.605 1 97.62 89 ASP A C 1
ATOM 722 O O . ASP A 1 89 ? 5.105 4.039 -8.641 1 97.62 89 ASP A O 1
ATOM 726 N N . ASP A 1 90 ? 3.617 3.113 -7.301 1 97.44 90 ASP A N 1
ATOM 727 C CA . ASP A 1 90 ? 2.594 3.293 -8.328 1 97.44 90 ASP A CA 1
ATOM 728 C C . ASP A 1 90 ? 1.261 3.703 -7.707 1 97.44 90 ASP A C 1
ATOM 730 O O . ASP A 1 90 ? 0.577 2.881 -7.09 1 97.44 90 ASP A O 1
ATOM 734 N N . LYS A 1 91 ? 0.88 4.906 -7.941 1 97.56 91 LYS A N 1
ATOM 735 C CA . LYS A 1 91 ? -0.339 5.488 -7.383 1 97.56 91 LYS A CA 1
ATOM 736 C C . LYS A 1 91 ? -1.579 4.781 -7.926 1 97.56 91 LYS A C 1
ATOM 738 O O . LYS A 1 91 ? -2.467 4.402 -7.16 1 97.56 91 LYS A O 1
ATOM 743 N N . ASP A 1 92 ? -1.68 4.652 -9.219 1 97.5 92 ASP A N 1
ATOM 744 C CA . ASP A 1 92 ? -2.875 4.113 -9.859 1 97.5 92 ASP A CA 1
ATOM 745 C C . ASP A 1 92 ? -3.137 2.676 -9.414 1 97.5 92 ASP A C 1
ATOM 747 O O . ASP A 1 92 ? -4.281 2.303 -9.141 1 97.5 92 ASP A O 1
ATOM 751 N N . SER A 1 93 ? -2.115 1.822 -9.352 1 98.19 93 SER A N 1
ATOM 752 C CA . SER A 1 93 ? -2.264 0.45 -8.875 1 98.19 93 SER A CA 1
ATOM 753 C C . SER A 1 93 ? -2.77 0.413 -7.438 1 98.19 93 SER A C 1
ATOM 755 O O . SER A 1 93 ? -3.627 -0.404 -7.098 1 98.19 93 SER A O 1
ATOM 757 N N . MET A 1 94 ? -2.229 1.297 -6.605 1 98.56 94 MET A N 1
ATOM 758 C CA . MET A 1 94 ? -2.678 1.305 -5.219 1 98.56 94 MET A CA 1
ATOM 759 C C . MET A 1 94 ? -4.141 1.721 -5.121 1 98.56 94 MET A C 1
ATOM 761 O O . MET A 1 94 ? -4.91 1.13 -4.363 1 98.56 94 MET A O 1
ATOM 765 N N . ILE A 1 95 ? -4.512 2.723 -5.867 1 98.31 95 ILE A N 1
ATOM 766 C CA . ILE A 1 95 ? -5.906 3.152 -5.871 1 98.31 95 ILE A CA 1
ATOM 767 C C . ILE A 1 95 ? -6.801 1.99 -6.297 1 98.31 95 ILE A C 1
ATOM 769 O O . ILE A 1 95 ? -7.836 1.737 -5.672 1 98.31 95 ILE A O 1
ATOM 773 N N . ARG A 1 96 ? -6.441 1.292 -7.297 1 98.31 96 ARG A N 1
ATOM 774 C CA . ARG A 1 96 ? -7.23 0.166 -7.789 1 98.31 96 ARG A CA 1
ATOM 775 C C . ARG A 1 96 ? -7.332 -0.932 -6.734 1 98.31 96 ARG A C 1
ATOM 777 O O . ARG A 1 96 ? -8.391 -1.532 -6.555 1 98.31 96 ARG A O 1
ATOM 784 N N . ILE A 1 97 ? -6.188 -1.227 -6.098 1 98.56 97 ILE A N 1
ATOM 785 C CA . ILE A 1 97 ? -6.223 -2.215 -5.023 1 98.56 97 ILE A CA 1
ATOM 786 C C . ILE A 1 97 ? -7.215 -1.778 -3.951 1 98.56 97 ILE A C 1
ATOM 788 O O . ILE A 1 97 ? -8.062 -2.566 -3.525 1 98.56 97 ILE A O 1
ATOM 792 N N . LEU A 1 98 ? -7.117 -0.52 -3.547 1 98.38 98 LEU A N 1
ATOM 793 C CA . LEU A 1 98 ? -8 -0.013 -2.502 1 98.38 98 LEU A CA 1
ATOM 794 C C . LEU A 1 98 ? -9.453 -0.032 -2.963 1 98.38 98 LEU A C 1
ATOM 796 O O . LEU A 1 98 ? -10.359 -0.289 -2.164 1 98.38 98 LEU A O 1
ATOM 800 N N . GLU A 1 99 ? -9.703 0.248 -4.23 1 97.69 99 GLU A N 1
ATOM 801 C CA . GLU A 1 99 ? -11.055 0.153 -4.77 1 97.69 99 GLU A CA 1
ATOM 802 C C . GLU A 1 99 ? -11.609 -1.264 -4.637 1 97.69 99 GLU A C 1
ATOM 804 O O . GLU A 1 99 ? -12.766 -1.453 -4.258 1 97.69 99 GLU A O 1
ATOM 809 N N . LYS A 1 100 ? -10.742 -2.234 -4.977 1 97.12 100 LYS A N 1
ATOM 810 C CA . LYS A 1 100 ? -11.148 -3.633 -4.848 1 97.12 100 LYS A CA 1
ATOM 811 C C . LYS A 1 100 ? -11.445 -3.984 -3.391 1 97.12 100 LYS A C 1
ATOM 813 O O . LYS A 1 100 ? -12.242 -4.879 -3.115 1 97.12 100 LYS A O 1
ATOM 818 N N . LEU A 1 101 ? -10.836 -3.262 -2.477 1 97.38 101 LEU A N 1
ATOM 819 C CA . LEU A 1 101 ? -11 -3.529 -1.052 1 97.38 101 LEU A CA 1
ATOM 820 C C . LEU A 1 101 ? -12.156 -2.717 -0.479 1 97.38 101 LEU A C 1
ATOM 822 O O . LEU A 1 101 ? -12.422 -2.76 0.726 1 97.38 101 LEU A O 1
ATOM 826 N N . GLY A 1 102 ? -12.836 -1.912 -1.289 1 95.75 102 GLY A N 1
ATOM 827 C CA . GLY A 1 102 ? -14.047 -1.225 -0.862 1 95.75 102 GLY A CA 1
ATOM 828 C C . GLY A 1 102 ? -13.812 0.234 -0.521 1 95.75 102 GLY A C 1
ATOM 829 O O . GLY A 1 102 ? -14.586 0.834 0.227 1 95.75 102 GLY A O 1
ATOM 830 N N . TYR A 1 103 ? -12.742 0.828 -0.991 1 97.81 103 TYR A N 1
ATOM 831 C CA . TYR A 1 103 ? -12.453 2.244 -0.799 1 97.81 103 TYR A CA 1
ATOM 832 C C . TYR A 1 103 ? -12.516 2.998 -2.123 1 97.81 103 TYR A C 1
ATOM 834 O O . TYR A 1 103 ? -12.289 2.418 -3.186 1 97.81 103 TYR A O 1
ATOM 842 N N . ARG A 1 104 ? -12.867 4.246 -2.006 1 97.56 104 ARG A N 1
ATOM 843 C CA . ARG A 1 104 ? -12.984 5.062 -3.211 1 97.56 104 ARG A CA 1
ATOM 844 C C . ARG A 1 104 ? -12.414 6.457 -2.982 1 97.56 104 ARG A C 1
ATOM 846 O O . ARG A 1 104 ? -12.438 6.969 -1.86 1 97.56 104 ARG A O 1
ATOM 853 N N . GLU A 1 105 ? -11.977 7.031 -4.07 1 98 105 GLU A N 1
ATOM 854 C CA . GLU A 1 105 ? -11.555 8.422 -3.982 1 98 105 GLU A CA 1
ATOM 855 C C . GLU A 1 105 ? -12.703 9.328 -3.555 1 98 105 GLU A C 1
ATOM 857 O O . GLU A 1 105 ? -13.82 9.203 -4.062 1 98 105 GLU A O 1
ATOM 862 N N . ALA A 1 106 ? -12.461 10.156 -2.617 1 97.5 106 ALA A N 1
ATOM 863 C CA . ALA A 1 106 ? -13.516 11.016 -2.082 1 97.5 106 ALA A CA 1
ATOM 864 C C . ALA A 1 106 ? -13.242 12.484 -2.41 1 97.5 106 ALA A C 1
ATOM 866 O O . ALA A 1 106 ? -14.148 13.211 -2.826 1 97.5 106 ALA A O 1
ATOM 867 N N . GLN A 1 107 ? -12.07 12.977 -2.145 1 97.62 107 GLN A N 1
ATOM 868 C CA . GLN A 1 107 ? -11.664 14.367 -2.324 1 97.62 107 GLN A CA 1
ATOM 869 C C . GLN A 1 107 ? -10.156 14.484 -2.496 1 97.62 107 GLN A C 1
ATOM 871 O O . GLN A 1 107 ? -9.414 13.57 -2.15 1 97.62 107 GLN A O 1
ATOM 876 N N . SER A 1 108 ? -9.719 15.562 -3.021 1 98.38 108 SER A N 1
ATOM 877 C CA . SER A 1 108 ? -8.289 15.828 -3.154 1 98.38 108 SER A CA 1
ATOM 878 C C . SER A 1 108 ? -7.941 17.234 -2.672 1 98.38 108 SER A C 1
ATOM 880 O O . SER A 1 108 ? -8.781 18.125 -2.715 1 98.38 108 SER A O 1
ATOM 882 N N . VAL A 1 109 ? -6.832 17.422 -2.154 1 98.69 109 VAL A N 1
ATOM 883 C CA . VAL A 1 109 ? -6.293 18.703 -1.715 1 98.69 109 VAL A CA 1
ATOM 884 C C . VAL A 1 109 ? -4.922 18.938 -2.348 1 98.69 109 VAL A C 1
ATOM 886 O O . VAL A 1 109 ? -4.055 18.062 -2.295 1 98.69 109 VAL A O 1
ATOM 889 N N . ARG A 1 110 ? -4.742 20 -3.008 1 98.56 110 ARG A N 1
ATOM 890 C CA . ARG A 1 110 ? -3.459 20.406 -3.582 1 98.56 110 ARG A CA 1
ATOM 891 C C . ARG A 1 110 ? -2.881 21.609 -2.848 1 98.56 110 ARG A C 1
ATOM 893 O O . ARG A 1 110 ? -3.613 22.531 -2.492 1 98.56 110 ARG A O 1
ATOM 900 N N . LYS A 1 111 ? -1.605 21.531 -2.643 1 98.75 111 LYS A N 1
ATOM 901 C CA . LYS A 1 111 ? -0.969 22.656 -1.967 1 98.75 111 LYS A CA 1
ATOM 902 C C . LYS A 1 111 ? 0.523 22.719 -2.283 1 98.75 111 LYS A C 1
ATOM 904 O O . LYS A 1 111 ? 1.109 21.719 -2.725 1 98.75 111 LYS A O 1
ATOM 909 N N . THR A 1 112 ? 1.053 23.906 -2.131 1 98.5 112 THR A N 1
ATOM 910 C CA . THR A 1 112 ? 2.494 24.109 -2.041 1 98.5 112 THR A CA 1
ATOM 911 C C . THR A 1 112 ? 2.918 24.359 -0.595 1 98.5 112 THR A C 1
ATOM 913 O O . THR A 1 112 ? 2.309 25.156 0.108 1 98.5 112 THR A O 1
ATOM 916 N N . ARG A 1 113 ? 3.873 23.578 -0.15 1 98.75 113 ARG A N 1
ATOM 917 C CA . ARG A 1 113 ? 4.359 23.688 1.222 1 98.75 113 ARG A CA 1
ATOM 918 C C . ARG A 1 113 ? 5.832 24.078 1.25 1 98.75 113 ARG A C 1
ATOM 920 O O . ARG A 1 113 ? 6.652 23.469 0.559 1 98.75 113 ARG A O 1
ATOM 927 N N . HIS A 1 114 ? 6.16 25.125 2.002 1 98.75 114 HIS A N 1
ATOM 928 C CA . HIS A 1 114 ? 7.535 25.406 2.404 1 98.75 114 HIS A CA 1
ATOM 929 C C . HIS A 1 114 ? 7.812 24.891 3.812 1 98.75 114 HIS A C 1
ATOM 931 O O . HIS A 1 114 ? 7.066 25.188 4.746 1 98.75 114 HIS A O 1
ATOM 937 N N . VAL A 1 115 ? 8.859 24.125 3.904 1 98.69 115 VAL A N 1
ATOM 938 C CA . VAL A 1 115 ? 9.164 23.516 5.191 1 98.69 115 VAL A CA 1
ATOM 939 C C . VAL A 1 115 ? 10.414 24.156 5.793 1 98.69 115 VAL A C 1
ATOM 941 O O . VAL A 1 115 ? 11.445 24.25 5.129 1 98.69 115 VAL A O 1
ATOM 944 N N . LEU A 1 116 ? 10.266 24.625 7.031 1 98.75 116 LEU A N 1
ATOM 945 C CA . LEU A 1 116 ? 11.383 25.078 7.848 1 98.75 116 LEU A CA 1
ATOM 946 C C . LEU A 1 116 ? 11.469 24.281 9.148 1 98.75 116 LEU A C 1
ATOM 948 O O . LEU A 1 116 ? 10.477 23.688 9.586 1 98.75 116 LEU A O 1
ATOM 952 N N . LYS A 1 117 ? 12.648 24.328 9.758 1 98.56 117 LYS A N 1
ATOM 953 C CA . LYS A 1 117 ? 12.836 23.594 11.008 1 98.56 117 LYS A CA 1
ATOM 954 C C . LYS A 1 117 ? 13.539 24.453 12.047 1 98.56 117 LYS A C 1
ATOM 956 O O . LYS A 1 117 ? 14.383 25.281 11.711 1 98.56 117 LYS A O 1
ATOM 961 N N . LYS A 1 118 ? 13.156 24.203 13.25 1 97.38 118 LYS A N 1
ATOM 962 C CA . LYS A 1 118 ? 13.828 24.75 14.43 1 97.38 118 LYS A CA 1
ATOM 963 C C . LYS A 1 118 ? 13.703 23.797 15.617 1 97.38 118 LYS A C 1
ATOM 965 O O . LYS A 1 118 ? 12.602 23.594 16.141 1 97.38 118 LYS A O 1
ATOM 970 N N . GLY A 1 119 ? 14.852 23.219 16.047 1 95.31 119 GLY A N 1
ATOM 971 C CA . GLY A 1 119 ? 14.805 22.203 17.078 1 95.31 119 GLY A CA 1
ATOM 972 C C . GLY A 1 119 ? 13.992 20.984 16.688 1 95.31 119 GLY A C 1
ATOM 973 O O . GLY A 1 119 ? 14.227 20.391 15.633 1 95.31 119 GLY A O 1
ATOM 974 N N . GLU A 1 120 ? 13.047 20.656 17.531 1 96.5 120 GLU A N 1
ATOM 975 C CA . GLU A 1 120 ? 12.242 19.453 17.281 1 96.5 120 GLU A CA 1
ATOM 976 C C . GLU A 1 120 ? 10.969 19.781 16.516 1 96.5 120 GLU A C 1
ATOM 978 O O . GLU A 1 120 ? 10.148 18.906 16.266 1 96.5 120 GLU A O 1
ATOM 983 N N . PHE A 1 121 ? 10.836 21.062 16.094 1 97.5 121 PHE A N 1
ATOM 984 C CA . PHE A 1 121 ? 9.594 21.484 15.461 1 97.5 121 PHE A CA 1
ATOM 985 C C . PHE A 1 121 ? 9.805 21.766 13.977 1 97.5 121 PHE A C 1
ATOM 987 O O . PHE A 1 121 ? 10.852 22.297 13.578 1 97.5 121 PHE A O 1
ATOM 994 N N . SER A 1 122 ? 8.914 21.406 13.219 1 98.25 122 SER A N 1
ATOM 995 C CA . SER A 1 122 ? 8.797 21.828 11.828 1 98.25 122 SER A CA 1
ATOM 996 C C . SER A 1 122 ? 7.773 22.953 11.68 1 98.25 122 SER A C 1
ATOM 998 O O . SER A 1 122 ? 6.703 22.906 12.289 1 98.25 122 SER A O 1
ATOM 1000 N N . VAL A 1 123 ? 8.109 23.922 10.953 1 98.62 123 VAL A N 1
ATOM 1001 C CA . VAL A 1 123 ? 7.195 24.984 10.578 1 98.62 123 VAL A CA 1
ATOM 1002 C C . VAL A 1 123 ? 6.883 24.906 9.086 1 98.62 123 VAL A C 1
ATOM 1004 O O . VAL A 1 123 ? 7.777 25.031 8.25 1 98.62 123 VAL A O 1
ATOM 1007 N N . CYS A 1 124 ? 5.641 24.703 8.766 1 98.75 124 CYS A N 1
ATOM 1008 C CA . CYS A 1 124 ? 5.203 24.562 7.383 1 98.75 124 CYS A CA 1
ATOM 1009 C C . CYS A 1 124 ? 4.34 25.734 6.953 1 98.75 124 CYS A C 1
ATOM 1011 O O . CYS A 1 124 ? 3.348 26.062 7.605 1 98.75 124 CYS A O 1
ATOM 1013 N N . ILE A 1 125 ? 4.77 26.344 5.934 1 98.69 125 ILE A N 1
ATOM 1014 C CA . ILE A 1 125 ? 3.955 27.359 5.289 1 98.69 125 ILE A CA 1
ATOM 1015 C C . ILE A 1 125 ? 3.238 26.766 4.082 1 98.69 125 ILE A C 1
ATOM 1017 O O . ILE A 1 125 ? 3.875 26.406 3.088 1 98.69 125 ILE A O 1
ATOM 1021 N N . ASP A 1 126 ? 1.942 26.734 4.168 1 98.75 126 ASP A N 1
ATOM 1022 C CA . ASP A 1 126 ? 1.13 26.016 3.188 1 98.75 126 ASP A CA 1
ATOM 1023 C C . ASP A 1 126 ? 0.29 27 2.359 1 98.75 126 ASP A C 1
ATOM 1025 O O . ASP A 1 126 ? -0.476 27.781 2.912 1 98.75 126 ASP A O 1
ATOM 1029 N N . ILE A 1 127 ? 0.478 26.953 1.071 1 98.69 127 ILE A N 1
ATOM 1030 C CA . ILE A 1 127 ? -0.434 27.594 0.126 1 98.69 127 ILE A CA 1
ATOM 1031 C C . ILE A 1 127 ? -1.39 26.547 -0.45 1 98.69 127 ILE A C 1
ATOM 1033 O O . ILE A 1 127 ? -1.01 25.766 -1.326 1 98.69 127 ILE A O 1
ATOM 1037 N N . VAL A 1 128 ? -2.662 26.547 0.068 1 98.75 128 VAL A N 1
ATOM 1038 C CA . VAL A 1 128 ? -3.602 25.484 -0.257 1 98.75 128 VAL A CA 1
ATOM 1039 C C . VAL A 1 128 ? -4.59 25.969 -1.314 1 98.75 128 VAL A C 1
ATOM 1041 O O . VAL A 1 128 ? -5.262 26.984 -1.126 1 98.75 128 VAL A O 1
ATOM 1044 N N . GLU A 1 129 ? -4.66 25.266 -2.41 1 98.5 129 GLU A N 1
ATOM 1045 C CA . GLU A 1 129 ? -5.551 25.641 -3.5 1 98.5 129 GLU A CA 1
ATOM 1046 C C . GLU A 1 129 ? -6.996 25.734 -3.025 1 98.5 129 GLU A C 1
ATOM 1048 O O . GLU A 1 129 ? -7.547 24.766 -2.5 1 98.5 129 GLU A O 1
ATOM 1053 N N . GLY A 1 130 ? -7.488 26.922 -3.17 1 97.06 130 GLY A N 1
ATOM 1054 C CA . GLY A 1 130 ? -8.898 27.125 -2.893 1 97.06 130 GLY A CA 1
ATOM 1055 C C . GLY A 1 130 ? -9.188 27.375 -1.424 1 97.06 130 GLY A C 1
ATOM 1056 O O . GLY A 1 130 ? -10.336 27.641 -1.047 1 97.06 130 GLY A O 1
ATOM 1057 N N . LEU A 1 131 ? -8.227 27.328 -0.535 1 97.62 131 LEU A N 1
ATOM 1058 C CA . LEU A 1 131 ? -8.477 27.469 0.896 1 97.62 131 LEU A CA 1
ATOM 1059 C C . LEU A 1 131 ? -7.699 28.656 1.468 1 97.62 131 LEU A C 1
ATOM 1061 O O . LEU A 1 131 ? -8.078 29.219 2.502 1 97.62 131 LEU A O 1
ATOM 1065 N N . GLY A 1 132 ? -6.531 28.953 0.783 1 97.5 132 GLY A N 1
ATOM 1066 C CA . GLY A 1 132 ? -5.738 30.078 1.26 1 97.5 132 GLY A CA 1
ATOM 1067 C C . GLY A 1 132 ? -4.41 29.672 1.854 1 97.5 132 GLY A C 1
ATOM 1068 O O . GLY A 1 132 ? -3.865 28.625 1.5 1 97.5 132 GLY A O 1
ATOM 1069 N N . ASN A 1 133 ? -3.811 30.578 2.658 1 98.38 133 ASN A N 1
ATOM 1070 C CA . ASN A 1 133 ? -2.479 30.375 3.221 1 98.38 133 ASN A CA 1
ATOM 1071 C C . ASN A 1 133 ? -2.543 30.031 4.707 1 98.38 133 ASN A C 1
ATOM 1073 O O . ASN A 1 133 ? -3.324 30.641 5.449 1 98.38 133 ASN A O 1
ATOM 1077 N N . PHE A 1 134 ? -1.732 29.109 5.062 1 98.56 134 PHE A N 1
ATOM 1078 C CA . PHE A 1 134 ? -1.719 28.625 6.441 1 98.56 134 PHE A CA 1
ATOM 1079 C C . PHE A 1 134 ? -0.289 28.453 6.938 1 98.56 134 PHE A C 1
ATOM 1081 O O . PHE A 1 134 ? 0.646 28.375 6.137 1 98.56 134 PHE A O 1
ATOM 1088 N N . VAL A 1 135 ? -0.137 28.422 8.211 1 98.44 135 VAL A N 1
ATOM 1089 C CA . VAL A 1 135 ? 1.091 27.953 8.844 1 98.44 135 VAL A CA 1
ATOM 1090 C C . VAL A 1 135 ? 0.772 26.812 9.812 1 98.44 135 VAL A C 1
ATOM 1092 O O . VAL A 1 135 ? -0.236 26.859 10.523 1 98.44 135 VAL A O 1
ATOM 1095 N N . GLU A 1 136 ? 1.541 25.781 9.695 1 98.25 136 GLU A N 1
ATOM 1096 C CA . GLU A 1 136 ? 1.464 24.656 10.633 1 98.25 136 GLU A CA 1
ATOM 1097 C C . GLU A 1 136 ? 2.766 24.516 11.414 1 98.25 136 GLU A C 1
ATOM 1099 O O . GLU A 1 136 ? 3.854 24.609 10.836 1 98.25 136 GLU A O 1
ATOM 1104 N N . ILE A 1 137 ? 2.67 24.359 12.688 1 97.94 137 ILE A N 1
ATOM 1105 C CA . ILE A 1 137 ? 3.777 23.906 13.523 1 97.94 137 ILE A CA 1
ATOM 1106 C C . ILE A 1 137 ? 3.549 22.453 13.945 1 97.94 137 ILE A C 1
ATOM 1108 O O . ILE A 1 137 ? 2.506 22.125 14.508 1 97.94 137 ILE A O 1
ATOM 1112 N N . GLU A 1 138 ? 4.543 21.641 13.609 1 97.75 138 GLU A N 1
ATOM 1113 C CA . GLU A 1 138 ? 4.324 20.219 13.805 1 97.75 138 GLU A CA 1
ATOM 1114 C C . GLU A 1 138 ? 5.543 19.547 14.438 1 97.75 138 GLU A C 1
ATOM 1116 O O . GLU A 1 138 ? 6.656 20.078 14.359 1 97.75 138 GLU A O 1
ATOM 1121 N N . GLY A 1 139 ? 5.25 18.422 15.078 1 95.62 139 GLY A N 1
ATOM 1122 C CA . GLY A 1 139 ? 6.273 17.562 15.648 1 95.62 139 GLY A CA 1
ATOM 1123 C C . GLY A 1 139 ? 5.844 16.109 15.766 1 95.62 139 GLY A C 1
ATOM 1124 O O . GLY A 1 139 ? 4.645 15.812 15.789 1 95.62 139 GLY A O 1
ATOM 1125 N N . ILE A 1 140 ? 6.789 15.219 15.781 1 95.19 140 ILE A N 1
ATOM 1126 C CA . ILE A 1 140 ? 6.539 13.789 15.883 1 95.19 140 ILE A CA 1
ATOM 1127 C C . ILE A 1 140 ? 6.859 13.312 17.297 1 95.19 140 ILE A C 1
ATOM 1129 O O . ILE A 1 140 ? 7.973 13.516 17.797 1 95.19 140 ILE A O 1
ATOM 1133 N N . ASP A 1 141 ? 5.887 12.711 17.922 1 94.5 141 ASP A N 1
ATOM 1134 C CA . ASP A 1 141 ? 6.023 12.117 19.25 1 94.5 141 ASP A CA 1
ATOM 1135 C C . ASP A 1 141 ? 6.547 13.141 20.266 1 94.5 141 ASP A C 1
ATOM 1137 O O . ASP A 1 141 ? 7.387 12.82 21.109 1 94.5 141 ASP A O 1
ATOM 1141 N N . ILE A 1 142 ? 6.141 14.398 20.109 1 93.12 142 ILE A N 1
ATOM 1142 C CA . ILE A 1 142 ? 6.547 15.453 21.031 1 93.12 142 ILE A CA 1
ATOM 1143 C C . ILE A 1 142 ? 5.453 15.68 22.062 1 93.12 142 ILE A C 1
ATOM 1145 O O . ILE A 1 142 ? 4.301 15.297 21.859 1 93.12 142 ILE A O 1
ATOM 1149 N N . ASP A 1 143 ? 5.801 16.312 23.125 1 92.12 143 ASP A N 1
ATOM 1150 C CA . ASP A 1 143 ? 4.863 16.688 24.172 1 92.12 143 ASP A CA 1
ATOM 1151 C C . ASP A 1 143 ? 3.939 17.812 23.703 1 92.12 143 ASP A C 1
ATOM 1153 O O . ASP A 1 143 ? 4.398 18.797 23.125 1 92.12 143 ASP A O 1
ATOM 1157 N N . GLU A 1 144 ? 2.703 17.609 23.969 1 92.94 144 GLU A N 1
ATOM 1158 C CA . GLU A 1 144 ? 1.723 18.594 23.5 1 92.94 144 GLU A CA 1
ATOM 1159 C C . GLU A 1 144 ? 1.992 19.969 24.078 1 92.94 144 GLU A C 1
ATOM 1161 O O . GLU A 1 144 ? 1.874 20.984 23.391 1 92.94 144 GLU A O 1
ATOM 1166 N N . GLU A 1 145 ? 2.357 20.016 25.375 1 94.06 145 GLU A N 1
ATOM 1167 C CA . GLU A 1 145 ? 2.615 21.281 26.047 1 94.06 145 GLU A CA 1
ATOM 1168 C C . GLU A 1 145 ? 3.793 22.016 25.406 1 94.06 145 GLU A C 1
ATOM 1170 O O . GLU A 1 145 ? 3.773 23.234 25.281 1 94.06 145 GLU A O 1
ATOM 1175 N N . LYS A 1 146 ? 4.754 21.234 25.031 1 95.31 146 LYS A N 1
ATOM 1176 C CA . LYS A 1 146 ? 5.914 21.828 24.375 1 95.31 146 LYS A CA 1
ATOM 1177 C C . LYS A 1 146 ? 5.52 22.469 23.047 1 95.31 146 LYS A C 1
ATOM 1179 O O . LYS A 1 146 ? 6.004 23.562 22.719 1 95.31 146 LYS A O 1
ATOM 1184 N N . LEU A 1 147 ? 4.688 21.859 22.375 1 95.25 147 LEU A N 1
ATOM 1185 C CA . LEU A 1 147 ? 4.203 22.391 21.109 1 95.25 147 LEU A CA 1
ATOM 1186 C C . LEU A 1 147 ? 3.412 23.672 21.312 1 95.25 147 LEU A C 1
ATOM 1188 O O . LEU A 1 147 ? 3.619 24.656 20.594 1 95.25 147 LEU A O 1
ATOM 1192 N N . LEU A 1 148 ? 2.543 23.688 22.281 1 94.25 148 LEU A N 1
ATOM 1193 C CA . LEU A 1 148 ? 1.71 24.859 22.578 1 94.25 148 LEU A CA 1
ATOM 1194 C C . LEU A 1 148 ? 2.562 26.047 23.016 1 94.25 148 LEU A C 1
ATOM 1196 O O . LEU A 1 148 ? 2.307 27.188 22.609 1 94.25 148 LEU A O 1
ATOM 1200 N N . ASP A 1 149 ? 3.521 25.734 23.781 1 96.19 149 ASP A N 1
ATOM 1201 C CA . ASP A 1 149 ? 4.43 26.781 24.234 1 96.19 149 ASP A CA 1
ATOM 1202 C C . ASP A 1 149 ? 5.207 27.375 23.062 1 96.19 149 ASP A C 1
ATOM 1204 O O . ASP A 1 149 ? 5.336 28.609 22.953 1 96.19 149 ASP A O 1
ATOM 1208 N N . PHE A 1 150 ? 5.73 26.531 22.297 1 96.5 150 PHE A N 1
ATOM 1209 C CA . PHE A 1 150 ? 6.449 26.984 21.109 1 96.5 150 PHE A CA 1
ATOM 1210 C C . PHE A 1 150 ? 5.555 27.844 20.219 1 96.5 150 PHE A C 1
ATOM 1212 O O . PHE A 1 150 ? 5.977 28.891 19.734 1 96.5 150 PHE A O 1
ATOM 1219 N N . PHE A 1 151 ? 4.371 27.406 20.078 1 95.81 151 PHE A N 1
ATOM 1220 C CA . PHE A 1 151 ? 3.43 28.125 19.219 1 95.81 151 PHE A CA 1
ATOM 1221 C C . PHE A 1 151 ? 3.129 29.5 19.797 1 95.81 151 PHE A C 1
ATOM 1223 O O . PHE A 1 151 ? 3.035 30.484 19.062 1 95.81 151 PHE A O 1
ATOM 1230 N N . LYS A 1 152 ? 2.908 29.594 21.031 1 95.25 152 LYS A N 1
ATOM 1231 C CA . LYS A 1 152 ? 2.641 30.859 21.688 1 95.25 152 LYS A CA 1
ATOM 1232 C C . LYS A 1 152 ? 3.771 31.859 21.438 1 95.25 152 LYS A C 1
ATOM 1234 O O . LYS A 1 152 ? 3.521 33.031 21.094 1 95.25 152 LYS A O 1
ATOM 1239 N N . GLU A 1 153 ? 4.938 31.422 21.609 1 96.44 153 GLU A N 1
ATOM 1240 C CA . GLU A 1 153 ? 6.105 32.25 21.344 1 96.44 153 GLU A CA 1
ATOM 1241 C C . GLU A 1 153 ? 6.18 32.625 19.859 1 96.44 153 GLU A C 1
ATOM 1243 O O . GLU A 1 153 ? 6.492 33.781 19.531 1 96.44 153 GLU A O 1
ATOM 1248 N N . PHE A 1 154 ? 5.938 31.688 19.062 1 97.12 154 PHE A N 1
ATOM 1249 C CA . PHE A 1 154 ? 5.953 31.875 17.609 1 97.12 154 PHE A CA 1
ATOM 1250 C C . PHE A 1 154 ? 4.973 32.969 17.203 1 97.12 154 PHE A C 1
ATOM 1252 O O . PHE A 1 154 ? 5.328 33.875 16.438 1 97.12 154 PHE A O 1
ATOM 1259 N N . LYS A 1 155 ? 3.787 32.875 17.672 1 95.44 155 LYS A N 1
ATOM 1260 C CA . LYS A 1 155 ? 2.74 33.812 17.344 1 95.44 155 LYS A CA 1
ATOM 1261 C C . LYS A 1 155 ? 3.152 35.25 17.734 1 95.44 155 LYS A C 1
ATOM 1263 O O . LYS A 1 155 ? 2.98 36.188 16.953 1 95.44 155 LYS A O 1
ATOM 1268 N N . SER A 1 156 ? 3.619 35.344 18.953 1 95.31 156 SER A N 1
ATOM 1269 C CA . SER A 1 156 ? 4.027 36.656 19.469 1 95.31 156 SER A CA 1
ATOM 1270 C C . SER A 1 156 ? 5.191 37.219 18.672 1 95.31 156 SER A C 1
ATOM 1272 O O . SER A 1 156 ? 5.184 38.406 18.312 1 95.31 156 SER A O 1
ATOM 1274 N N . ARG A 1 157 ? 6.078 36.406 18.328 1 96 157 ARG A N 1
ATOM 1275 C CA . ARG A 1 157 ? 7.312 36.875 17.672 1 96 157 ARG A CA 1
ATOM 1276 C C . ARG A 1 157 ? 7.059 37.281 16.234 1 96 157 ARG A C 1
ATOM 1278 O O . ARG A 1 157 ? 7.66 38.219 15.734 1 96 157 ARG A O 1
ATOM 1285 N N . PHE A 1 158 ? 6.137 36.594 15.578 1 97.12 158 PHE A N 1
ATOM 1286 C CA . PHE A 1 158 ? 6.039 36.781 14.133 1 97.12 158 PHE A CA 1
ATOM 1287 C C . PHE A 1 158 ? 4.707 37.438 13.766 1 97.12 158 PHE A C 1
ATOM 1289 O O . PHE A 1 158 ? 4.363 37.531 12.586 1 97.12 158 PHE A O 1
ATOM 1296 N N . GLY A 1 159 ? 3.936 37.812 14.719 1 94.25 159 GLY A N 1
ATOM 1297 C CA . GLY A 1 159 ? 2.719 38.594 14.5 1 94.25 159 GLY A CA 1
ATOM 1298 C C . GLY A 1 159 ? 1.605 37.781 13.875 1 94.25 159 GLY A C 1
ATOM 1299 O O . GLY A 1 159 ? 0.897 38.25 12.984 1 94.25 159 GLY A O 1
ATOM 1300 N N . ILE A 1 160 ? 1.52 36.531 14.289 1 94.69 160 ILE A N 1
ATOM 1301 C CA . ILE A 1 160 ? 0.446 35.688 13.812 1 94.69 160 ILE A CA 1
ATOM 1302 C C . ILE A 1 160 ? -0.768 35.812 14.727 1 94.69 160 ILE A C 1
ATOM 1304 O O . ILE A 1 160 ? -0.66 35.594 15.945 1 94.69 160 ILE A O 1
ATOM 1308 N N . SER A 1 161 ? -1.953 36.219 14.227 1 90.5 161 SER A N 1
ATOM 1309 C CA . SER A 1 161 ? -3.107 36.5 15.078 1 90.5 161 SER A CA 1
ATOM 1310 C C . SER A 1 161 ? -4.262 35.562 14.766 1 90.5 161 SER A C 1
ATOM 1312 O O . SER A 1 161 ? -5.301 35.594 15.43 1 90.5 161 SER A O 1
ATOM 1314 N N . GLY A 1 162 ? -4.195 34.719 13.859 1 88.31 162 GLY A N 1
ATOM 1315 C CA . GLY A 1 162 ? -5.297 33.844 13.508 1 88.31 162 GLY A CA 1
ATOM 1316 C C . GLY A 1 162 ? -5.625 32.844 14.594 1 88.31 162 GLY A C 1
ATOM 1317 O O . GLY A 1 162 ? -4.801 32.562 15.469 1 88.31 162 GLY A O 1
ATOM 1318 N N . GLU A 1 163 ? -6.84 32.344 14.57 1 91 163 GLU A N 1
ATOM 1319 C CA . GLU A 1 163 ? -7.277 31.344 15.523 1 91 163 GLU A CA 1
ATOM 1320 C C . GLU A 1 163 ? -6.766 29.953 15.125 1 91 163 GLU A C 1
ATOM 1322 O O . GLU A 1 163 ? -6.617 29.656 13.938 1 91 163 GLU A O 1
ATOM 1327 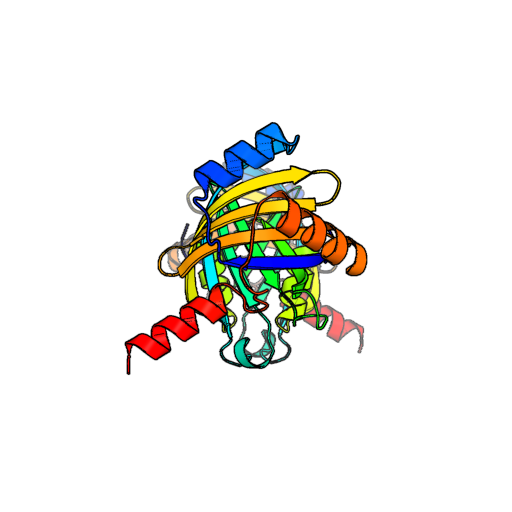N N . VAL A 1 164 ? -6.527 29.156 16.234 1 92.81 164 VAL A N 1
ATOM 1328 C CA . VAL A 1 164 ? -6.102 27.781 16.016 1 92.81 164 VAL A CA 1
ATOM 1329 C C . VAL A 1 164 ? -7.215 26.984 15.328 1 92.81 164 VAL A C 1
ATOM 1331 O O . VAL A 1 164 ? -8.375 27.062 15.742 1 92.81 164 VAL A O 1
ATOM 1334 N N . ILE A 1 165 ? -6.793 26.297 14.273 1 93.44 165 ILE A N 1
ATOM 1335 C CA . ILE A 1 165 ? -7.73 25.484 13.508 1 93.44 165 ILE A CA 1
ATOM 1336 C C . ILE A 1 165 ? -7.434 24 13.734 1 93.44 165 ILE A C 1
ATOM 1338 O O . ILE A 1 165 ? -6.328 23.531 13.445 1 93.44 165 ILE A O 1
ATOM 1342 N N . THR A 1 166 ? -8.375 23.25 14.203 1 90.25 166 THR A N 1
ATOM 1343 C CA . THR A 1 166 ? -8.164 21.828 14.477 1 90.25 166 THR A CA 1
ATOM 1344 C C . THR A 1 166 ? -8.672 20.969 13.328 1 90.25 166 THR A C 1
ATOM 1346 O O . THR A 1 166 ? -8.383 19.781 13.266 1 90.25 166 THR A O 1
ATOM 1349 N N . LYS A 1 167 ? -9.391 21.641 12.445 1 93.19 167 LYS A N 1
ATOM 1350 C CA . LYS A 1 167 ? -9.898 20.938 11.273 1 93.19 167 LYS A CA 1
ATOM 1351 C C . LYS A 1 167 ? -8.781 20.641 10.281 1 93.19 167 LYS A C 1
ATOM 1353 O O . LYS A 1 167 ? -7.871 21.453 10.102 1 93.19 167 LYS A O 1
ATOM 1358 N N . SER A 1 168 ? -8.844 19.453 9.672 1 95.62 168 SER A N 1
ATOM 1359 C CA . SER A 1 168 ? -7.902 19.109 8.609 1 95.62 168 SER A CA 1
ATOM 1360 C C . SER A 1 168 ? -8.203 19.906 7.336 1 95.62 168 SER A C 1
ATOM 1362 O O . SER A 1 168 ? -9.273 20.5 7.203 1 95.62 168 SER A O 1
ATOM 1364 N N . TYR A 1 169 ? -7.227 19.953 6.402 1 97.75 169 TYR A N 1
ATOM 1365 C CA . TYR A 1 169 ? -7.477 20.609 5.121 1 97.75 169 TYR A CA 1
ATOM 1366 C C . TYR A 1 169 ? -8.641 19.938 4.395 1 97.75 169 TYR A C 1
ATOM 1368 O O . TYR A 1 169 ? -9.414 20.609 3.705 1 97.75 169 TYR A O 1
ATOM 1376 N N . LEU A 1 170 ? -8.75 18.594 4.52 1 97.31 170 LEU A N 1
ATOM 1377 C CA . LEU A 1 170 ? -9.883 17.875 3.945 1 97.31 170 LEU A CA 1
ATOM 1378 C C . LEU A 1 170 ? -11.203 18.406 4.492 1 97.31 170 LEU A C 1
ATOM 1380 O O . LEU A 1 170 ? -12.125 18.719 3.727 1 97.31 170 LEU A O 1
ATOM 1384 N N . GLU A 1 171 ? -11.273 18.547 5.789 1 96.56 171 GLU A N 1
ATOM 1385 C CA . GLU A 1 171 ? -12.492 19.047 6.422 1 96.56 171 GLU A CA 1
ATOM 1386 C C . GLU A 1 171 ? -12.812 20.469 5.965 1 96.56 171 GLU A C 1
ATOM 1388 O O . GLU A 1 171 ? -13.969 20.781 5.684 1 96.56 171 GLU A O 1
ATOM 1393 N N . LEU A 1 172 ? -11.773 21.312 5.914 1 97.25 172 LEU A N 1
ATOM 1394 C CA . LEU A 1 172 ? -11.961 22.703 5.488 1 97.25 172 LEU A CA 1
ATOM 1395 C C . LEU A 1 172 ? -12.469 22.766 4.051 1 97.25 172 LEU A C 1
ATOM 1397 O O . LEU A 1 172 ? -13.336 23.578 3.73 1 97.25 172 LEU A O 1
ATOM 1401 N N . LYS A 1 173 ? -11.898 21.922 3.205 1 97.12 173 LYS A N 1
ATOM 1402 C CA . LYS A 1 173 ? -12.289 21.891 1.799 1 97.12 173 LYS A CA 1
ATOM 1403 C C . LYS A 1 173 ? -13.742 21.453 1.643 1 97.12 173 LYS A C 1
ATOM 1405 O O . LYS A 1 173 ? -14.508 22.062 0.897 1 97.12 173 LYS A O 1
ATOM 1410 N N . VAL A 1 174 ? -14.109 20.422 2.316 1 95.75 174 VAL A N 1
ATOM 1411 C CA . VAL A 1 174 ? -15.461 19.891 2.252 1 95.75 174 VAL A CA 1
ATOM 1412 C C . VAL A 1 174 ? -16.453 20.938 2.744 1 95.75 174 VAL A C 1
ATOM 1414 O O . VAL A 1 174 ? -17.531 21.109 2.162 1 95.75 174 VAL A O 1
ATOM 1417 N N . GLU A 1 175 ? -16.125 21.609 3.797 1 95.12 175 GLU A N 1
ATOM 1418 C CA . GLU A 1 175 ? -16.984 22.656 4.34 1 95.12 175 GLU A CA 1
ATOM 1419 C C . GLU A 1 175 ? -17.172 23.797 3.336 1 95.12 175 GLU A C 1
ATOM 1421 O O . GLU A 1 175 ? -18.266 24.328 3.205 1 95.12 175 GLU A O 1
ATOM 1426 N N . LYS A 1 176 ? -16.125 24.125 2.705 1 93.94 176 LYS A N 1
ATOM 1427 C CA . LYS A 1 176 ? -16.203 25.203 1.724 1 93.94 176 LYS A CA 1
ATOM 1428 C C . LYS A 1 176 ? -17.078 24.812 0.542 1 93.94 176 LYS A C 1
ATOM 1430 O O . LYS A 1 176 ? -17.844 25.625 0.039 1 93.94 176 LYS A O 1
ATOM 1435 N N . LEU A 1 177 ? -16.891 23.578 0.046 1 90.31 177 LEU A N 1
ATOM 1436 C CA . LEU A 1 177 ? -17.703 23.078 -1.064 1 90.31 177 LEU A CA 1
ATOM 1437 C C . LEU A 1 177 ? -19.172 23.047 -0.693 1 90.31 177 LEU A C 1
ATOM 1439 O O . LEU A 1 177 ? -20.031 23.344 -1.528 1 90.31 177 LEU A O 1
ATOM 1443 N N . ALA A 1 178 ? -19.516 22.797 0.546 1 87.19 178 ALA A N 1
ATOM 1444 C CA . ALA A 1 178 ? -20.891 22.75 1.017 1 87.19 178 ALA A CA 1
ATOM 1445 C C . ALA A 1 178 ? -21.484 24.156 1.108 1 87.19 178 ALA A C 1
ATOM 1447 O O . ALA A 1 178 ? -22.688 24.344 0.897 1 87.19 178 ALA A O 1
ATOM 1448 N N . SER A 1 179 ? -20.672 25.062 1.44 1 87.38 179 SER A N 1
ATOM 1449 C CA . SER A 1 179 ? -21.125 26.438 1.581 1 87.38 179 SER A CA 1
ATOM 1450 C C . SER A 1 179 ? -21.328 27.094 0.22 1 87.38 179 SER A C 1
ATOM 1452 O O . SER A 1 179 ? -22.141 28.016 0.08 1 87.38 179 SER A O 1
ATOM 1454 N N . SER A 1 180 ? -20.594 26.734 -0.773 1 79.81 180 SER A N 1
ATOM 1455 C CA . SER A 1 180 ? -20.734 27.297 -2.111 1 79.81 180 SER A CA 1
ATOM 1456 C C . SER A 1 180 ? -21.953 26.75 -2.828 1 79.81 180 SER A C 1
ATOM 1458 O O . SER A 1 180 ? -22.453 27.359 -3.783 1 79.81 180 SER A O 1
ATOM 1460 N N . SER A 1 181 ? -22.375 25.531 -2.555 1 70.12 181 SER A N 1
ATOM 1461 C CA . SER A 1 181 ? -23.547 24.922 -3.178 1 70.12 181 SER A CA 1
ATOM 1462 C C . SER A 1 181 ? -24.844 25.516 -2.625 1 70.12 181 SER A C 1
ATOM 1464 O O . SER A 1 181 ? -25.906 25.359 -3.229 1 70.12 181 SER A O 1
ATOM 1466 N N . ASN A 1 182 ? -24.891 26.25 -1.505 1 56.16 182 ASN A N 1
ATOM 1467 C CA . ASN A 1 182 ? -26.062 26.953 -1.024 1 56.16 182 ASN A CA 1
ATOM 1468 C C . ASN A 1 182 ? -26.109 28.391 -1.531 1 56.16 182 ASN A C 1
ATOM 1470 O O . ASN A 1 182 ? -25.109 29.094 -1.484 1 56.16 182 ASN A O 1
ATOM 1474 N N . MET B 1 1 ? 2.102 -0.063 -14.422 1 46.38 1 MET B N 1
ATOM 1475 C CA . MET B 1 1 ? 1.373 -0.871 -15.398 1 46.38 1 MET B CA 1
ATOM 1476 C C . MET B 1 1 ? 0.144 -1.513 -14.758 1 46.38 1 MET B C 1
ATOM 1478 O O . MET B 1 1 ? 0.206 -1.999 -13.633 1 46.38 1 MET B O 1
ATOM 1482 N N . THR B 1 2 ? -1.277 -1.212 -15.398 1 63.84 2 THR B N 1
ATOM 1483 C CA . THR B 1 2 ? -2.693 -1.325 -15.07 1 63.84 2 THR B CA 1
ATOM 1484 C C . THR B 1 2 ? -3.033 -2.742 -14.617 1 63.84 2 THR B C 1
ATOM 1486 O O . THR B 1 2 ? -2.242 -3.668 -14.812 1 63.84 2 THR B O 1
ATOM 1489 N N . ASP B 1 3 ? -3.959 -3.215 -14.117 1 80.88 3 ASP B N 1
ATOM 1490 C CA . ASP B 1 3 ? -4.492 -4.543 -13.836 1 80.88 3 ASP B CA 1
ATOM 1491 C C . ASP B 1 3 ? -4.242 -5.5 -15 1 80.88 3 ASP B C 1
ATOM 1493 O O . ASP B 1 3 ? -4.371 -5.113 -16.156 1 80.88 3 ASP B O 1
ATOM 1497 N N . VAL B 1 4 ? -3.537 -6.613 -14.703 1 93.62 4 VAL B N 1
ATOM 1498 C CA . VAL B 1 4 ? -3.277 -7.625 -15.727 1 93.62 4 VAL B CA 1
ATOM 1499 C C . VAL B 1 4 ? -4.023 -8.914 -15.375 1 93.62 4 VAL B C 1
ATOM 1501 O O . VAL B 1 4 ? -4.449 -9.094 -14.234 1 93.62 4 VAL B O 1
ATOM 1504 N N . ILE B 1 5 ? -4.203 -9.734 -16.438 1 95.06 5 ILE B N 1
ATOM 1505 C CA . ILE B 1 5 ? -4.68 -11.094 -16.188 1 95.06 5 ILE B CA 1
ATOM 1506 C C . ILE B 1 5 ? -3.502 -12.07 -16.219 1 95.06 5 ILE B C 1
ATOM 1508 O O . ILE B 1 5 ? -2.83 -12.203 -17.25 1 95.06 5 ILE B O 1
ATOM 1512 N N . GLU B 1 6 ? -3.217 -12.633 -15.125 1 95.81 6 GLU B N 1
ATOM 1513 C CA . GLU B 1 6 ? -2.223 -13.695 -15.07 1 95.81 6 GLU B CA 1
ATOM 1514 C C . GLU B 1 6 ? -2.863 -15.07 -15.281 1 95.81 6 GLU B C 1
ATOM 1516 O O . GLU B 1 6 ? -3.928 -15.352 -14.727 1 95.81 6 GLU B O 1
ATOM 1521 N N . ARG B 1 7 ? -2.311 -15.875 -16.188 1 96.06 7 ARG B N 1
ATOM 1522 C CA . ARG B 1 7 ? -2.746 -17.25 -16.406 1 96.06 7 ARG B CA 1
ATOM 1523 C C . ARG B 1 7 ? -1.637 -18.234 -16.078 1 96.06 7 ARG B C 1
ATOM 1525 O O . ARG B 1 7 ? -0.476 -18.016 -16.422 1 96.06 7 ARG B O 1
ATOM 1532 N N . GLU B 1 8 ? -2.037 -19.281 -15.367 1 97.25 8 GLU B N 1
ATOM 1533 C CA . GLU B 1 8 ? -0.997 -20.234 -14.984 1 97.25 8 GLU B CA 1
ATOM 1534 C C . GLU B 1 8 ? -1.545 -21.656 -14.914 1 97.25 8 GLU B C 1
ATOM 1536 O O . GLU B 1 8 ? -2.754 -21.859 -14.773 1 97.25 8 GLU B O 1
ATOM 1541 N N . ILE B 1 9 ? -0.7 -22.609 -15.164 1 96.38 9 ILE B N 1
ATOM 1542 C CA . ILE B 1 9 ? -0.927 -24.031 -14.93 1 96.38 9 ILE B CA 1
ATOM 1543 C C . ILE B 1 9 ? 0.098 -24.547 -13.922 1 96.38 9 ILE B C 1
ATOM 1545 O O . ILE B 1 9 ? 1.289 -24.25 -14.031 1 96.38 9 ILE B O 1
ATOM 1549 N N . LYS B 1 10 ? -0.348 -25.266 -12.953 1 96.94 10 LYS B N 1
ATOM 1550 C CA . LYS B 1 10 ? 0.498 -25.781 -11.883 1 96.94 10 LYS B CA 1
ATOM 1551 C C . LYS B 1 10 ? 0.38 -27.297 -11.758 1 96.94 10 LYS B C 1
ATOM 1553 O O . LYS B 1 10 ? -0.72 -27.844 -11.844 1 96.94 10 LYS B O 1
ATOM 1558 N N . VAL B 1 11 ? 1.486 -27.922 -11.602 1 97.19 11 VAL B N 1
ATOM 1559 C CA . VAL B 1 11 ? 1.531 -29.375 -11.391 1 97.19 11 VAL B CA 1
ATOM 1560 C C . VAL B 1 11 ? 2.533 -29.703 -10.289 1 97.19 11 VAL B C 1
ATOM 1562 O O . VAL B 1 11 ? 3.602 -29.094 -10.211 1 97.19 11 VAL B O 1
ATOM 1565 N N . LYS B 1 12 ? 2.176 -30.641 -9.469 1 97.06 12 LYS B N 1
ATOM 1566 C CA . LYS B 1 12 ? 3.158 -31.188 -8.531 1 97.06 12 LYS B CA 1
ATOM 1567 C C . LYS B 1 12 ? 4.199 -32.031 -9.25 1 97.06 12 LYS B C 1
ATOM 1569 O O . LYS B 1 12 ? 3.85 -32.875 -10.062 1 97.06 12 LYS B O 1
ATOM 1574 N N . LEU B 1 13 ? 5.395 -31.797 -8.93 1 96.75 13 LEU B N 1
ATOM 1575 C CA . LEU B 1 13 ? 6.473 -32.469 -9.656 1 96.75 13 LEU B CA 1
ATOM 1576 C C . LEU B 1 13 ? 6.637 -33.906 -9.18 1 96.75 13 LEU B C 1
ATOM 1578 O O . LEU B 1 13 ? 6.594 -34.188 -7.98 1 96.75 13 LEU B O 1
ATOM 1582 N N . ASN B 1 14 ? 6.805 -34.781 -10.18 1 93.94 14 ASN B N 1
ATOM 1583 C CA . ASN B 1 14 ? 7.16 -36.188 -9.93 1 93.94 14 ASN B CA 1
ATOM 1584 C C . ASN B 1 14 ? 8.625 -36.469 -10.273 1 93.94 14 ASN B C 1
ATOM 1586 O O . ASN B 1 14 ? 9.07 -37.594 -10.25 1 93.94 14 ASN B O 1
ATOM 1590 N N . VAL B 1 15 ? 9.336 -35.438 -10.648 1 94 15 VAL B N 1
ATOM 1591 C CA . VAL B 1 15 ? 10.75 -35.531 -10.992 1 94 15 VAL B CA 1
ATOM 1592 C C . VAL B 1 15 ? 11.57 -34.594 -10.086 1 94 15 VAL B C 1
ATOM 1594 O O . VAL B 1 15 ? 11.016 -33.688 -9.438 1 94 15 VAL B O 1
ATOM 1597 N N . ASP B 1 16 ? 12.836 -34.844 -10.039 1 96.31 16 ASP B N 1
ATOM 1598 C CA . ASP B 1 16 ? 13.742 -34 -9.266 1 96.31 16 ASP B CA 1
ATOM 1599 C C . ASP B 1 16 ? 13.828 -32.594 -9.867 1 96.31 16 ASP B C 1
ATOM 1601 O O . ASP B 1 16 ? 14.109 -32.438 -11.055 1 96.31 16 ASP B O 1
ATOM 1605 N N . PRO B 1 17 ? 13.562 -31.578 -9.039 1 97.62 17 PRO B N 1
ATOM 1606 C CA . PRO B 1 17 ? 13.578 -30.203 -9.547 1 97.62 17 PRO B CA 1
ATOM 1607 C C . PRO B 1 17 ? 14.891 -29.844 -10.242 1 97.62 17 PRO B C 1
ATOM 1609 O O . PRO B 1 17 ? 14.875 -29.172 -11.281 1 97.62 17 PRO B O 1
ATOM 1612 N N . GLN B 1 18 ? 15.992 -30.172 -9.688 1 96.94 18 GLN B N 1
ATOM 1613 C CA . GLN B 1 18 ? 17.281 -29.844 -10.266 1 96.94 18 GLN B CA 1
ATOM 1614 C C . GLN B 1 18 ? 17.469 -30.516 -11.625 1 96.94 18 GLN B C 1
ATOM 1616 O O . GLN B 1 18 ? 17.969 -29.906 -12.57 1 96.94 18 GLN B O 1
ATOM 1621 N N . SER B 1 19 ? 17.062 -31.75 -11.719 1 97.06 19 SER B N 1
ATOM 1622 C CA . SER B 1 19 ? 17.125 -32.469 -12.992 1 97.06 19 SER B CA 1
ATOM 1623 C C . SER B 1 19 ? 16.25 -31.812 -14.047 1 97.06 19 SER B C 1
ATOM 1625 O O . SER B 1 19 ? 16.656 -31.672 -15.203 1 97.06 19 SER B O 1
ATOM 1627 N N . LEU B 1 20 ? 15.078 -31.453 -13.617 1 97.81 20 LEU B N 1
ATOM 1628 C CA . LEU B 1 20 ? 14.188 -30.766 -14.531 1 97.81 20 LEU B CA 1
ATOM 1629 C C . LEU B 1 20 ? 14.82 -29.469 -15.039 1 97.81 20 LEU B C 1
ATOM 1631 O O . LEU B 1 20 ? 14.797 -29.203 -16.234 1 97.81 20 LEU B O 1
ATOM 1635 N N . MET B 1 21 ? 15.383 -28.703 -14.148 1 97.75 21 MET B N 1
ATOM 1636 C CA . MET B 1 21 ? 16 -27.422 -14.516 1 97.75 21 MET B CA 1
ATOM 1637 C C . MET B 1 21 ? 17.109 -27.641 -15.547 1 97.75 21 MET B C 1
ATOM 1639 O O . MET B 1 21 ? 17.188 -26.891 -16.531 1 97.75 21 MET B O 1
ATOM 1643 N N . GLU B 1 22 ? 17.906 -28.625 -15.352 1 97.44 22 GLU B N 1
ATOM 1644 C CA . GLU B 1 22 ? 18.984 -28.922 -16.281 1 97.44 22 GLU B CA 1
ATOM 1645 C C . GLU B 1 22 ? 18.453 -29.281 -17.656 1 97.44 22 GLU B C 1
ATOM 1647 O O . GLU B 1 22 ? 19 -28.828 -18.672 1 97.44 22 GLU B O 1
ATOM 1652 N N . LYS B 1 23 ? 17.422 -30.109 -17.656 1 97.81 23 LYS B N 1
ATOM 1653 C CA . LYS B 1 23 ? 16.812 -30.484 -18.922 1 97.81 23 LYS B CA 1
ATOM 1654 C C . LYS B 1 23 ? 16.25 -29.266 -19.656 1 97.81 23 LYS B C 1
ATOM 1656 O O . LYS B 1 23 ? 16.375 -29.156 -20.875 1 97.81 23 LYS B O 1
ATOM 1661 N N . LEU B 1 24 ? 15.656 -28.344 -18.859 1 98.56 24 LEU B N 1
ATOM 1662 C CA . LEU B 1 24 ? 15.094 -27.141 -19.438 1 98.56 24 LEU B CA 1
ATOM 1663 C C . LEU B 1 24 ? 16.188 -26.266 -20.062 1 98.56 24 LEU B C 1
ATOM 1665 O O . LEU B 1 24 ? 16.031 -25.766 -21.172 1 98.56 24 LEU B O 1
ATOM 1669 N N . LEU B 1 25 ? 17.266 -26.156 -19.375 1 98.25 25 LEU B N 1
ATOM 1670 C CA . LEU B 1 25 ? 18.391 -25.359 -19.875 1 98.25 25 LEU B CA 1
ATOM 1671 C C . LEU B 1 25 ? 18.938 -25.969 -21.156 1 98.25 25 LEU B C 1
ATOM 1673 O O . LEU B 1 25 ? 19.219 -25.25 -22.125 1 98.25 25 LEU B O 1
ATOM 1677 N N . GLN B 1 26 ? 19.031 -27.219 -21.203 1 97.81 26 GLN B N 1
ATOM 1678 C CA . GLN B 1 26 ? 19.531 -27.922 -22.391 1 97.81 26 GLN B CA 1
ATOM 1679 C C . GLN B 1 26 ? 18.578 -27.75 -23.562 1 97.81 26 GLN B C 1
ATOM 1681 O O . GLN B 1 26 ? 19.016 -27.766 -24.719 1 97.81 26 GLN B O 1
ATOM 1686 N N . ASP B 1 27 ? 17.344 -27.578 -23.203 1 97.81 27 ASP B N 1
ATOM 1687 C CA . ASP B 1 27 ? 16.328 -27.484 -24.234 1 97.81 27 ASP B CA 1
ATOM 1688 C C . ASP B 1 27 ? 16.109 -26.031 -24.656 1 97.81 27 ASP B C 1
ATOM 1690 O O . ASP B 1 27 ? 15.148 -25.719 -25.375 1 97.81 27 ASP B O 1
ATOM 1694 N N . GLY B 1 28 ? 16.859 -25.094 -24.109 1 97.5 28 GLY B N 1
ATOM 1695 C CA . GLY B 1 28 ? 16.859 -23.734 -24.625 1 97.5 28 GLY B CA 1
ATOM 1696 C C . GLY B 1 28 ? 16.094 -22.766 -23.75 1 97.5 28 GLY B C 1
ATOM 1697 O O . GLY B 1 28 ? 15.953 -21.594 -24.109 1 97.5 28 GLY B O 1
ATOM 1698 N N . TYR B 1 29 ? 15.594 -23.188 -22.656 1 98.5 29 TYR B N 1
ATOM 1699 C CA . TYR B 1 29 ? 15 -22.234 -21.719 1 98.5 29 TYR B CA 1
ATOM 1700 C C . TYR B 1 29 ? 16.062 -21.328 -21.109 1 98.5 29 TYR B C 1
ATOM 1702 O O . TYR B 1 29 ? 17.203 -21.766 -20.875 1 98.5 29 TYR B O 1
ATOM 1710 N N . VAL B 1 30 ? 15.68 -20.078 -20.844 1 98.5 30 VAL B N 1
ATOM 1711 C CA . VAL B 1 30 ? 16.609 -19.109 -20.281 1 98.5 30 VAL B CA 1
ATOM 1712 C C . VAL B 1 30 ? 16.391 -18.984 -18.781 1 98.5 30 VAL B C 1
ATOM 1714 O O . VAL B 1 30 ? 15.281 -18.703 -18.328 1 98.5 30 VAL B O 1
ATOM 1717 N N . TYR B 1 31 ? 17.422 -19.219 -18.078 1 98.5 31 TYR B N 1
ATOM 1718 C CA . TYR B 1 31 ? 17.344 -19.062 -16.625 1 98.5 31 TYR B CA 1
ATOM 1719 C C . TYR B 1 31 ? 17.328 -17.594 -16.234 1 98.5 31 TYR B C 1
ATOM 1721 O O . TYR B 1 31 ? 18.219 -16.828 -16.625 1 98.5 31 TYR B O 1
ATOM 1729 N N . VAL B 1 32 ? 16.359 -17.172 -15.555 1 97.94 32 VAL B N 1
ATOM 1730 C CA . VAL B 1 32 ? 16.219 -15.781 -15.133 1 97.94 32 VAL B CA 1
ATOM 1731 C C . VAL B 1 32 ? 16.828 -15.594 -13.75 1 97.94 32 VAL B C 1
ATOM 1733 O O . VAL B 1 32 ? 17.5 -14.594 -13.492 1 97.94 32 VAL B O 1
ATOM 1736 N N . GLY B 1 33 ? 16.531 -16.547 -12.805 1 97.5 33 GLY B N 1
ATOM 1737 C CA . GLY B 1 33 ? 17.109 -16.453 -11.484 1 97.5 33 GLY B CA 1
ATOM 1738 C C . GLY B 1 33 ? 16.344 -17.203 -10.422 1 97.5 33 GLY B C 1
ATOM 1739 O O . GLY B 1 33 ? 15.383 -17.922 -10.742 1 97.5 33 GLY B O 1
ATOM 1740 N N . LYS B 1 34 ? 16.906 -17.078 -9.211 1 97.94 34 LYS B N 1
ATOM 1741 C CA . LYS B 1 34 ? 16.312 -17.688 -8.023 1 97.94 34 LYS B CA 1
ATOM 1742 C C . LYS B 1 34 ? 15.641 -16.656 -7.141 1 97.94 34 LYS B C 1
ATOM 1744 O O . LYS B 1 34 ? 16.188 -15.562 -6.926 1 97.94 34 LYS B O 1
ATOM 1749 N N . GLU B 1 35 ? 14.469 -16.922 -6.738 1 98.06 35 GLU B N 1
ATOM 1750 C CA . GLU B 1 35 ? 13.727 -16.062 -5.82 1 98.06 35 GLU B CA 1
ATOM 1751 C C . GLU B 1 35 ? 13.422 -16.781 -4.516 1 98.06 35 GLU B C 1
ATOM 1753 O O . GLU B 1 35 ? 12.984 -17.938 -4.527 1 98.06 35 GLU B O 1
ATOM 1758 N N . THR B 1 36 ? 13.719 -16.203 -3.375 1 98 36 THR B N 1
ATOM 1759 C CA . THR B 1 36 ? 13.156 -16.609 -2.09 1 98 36 THR B CA 1
ATOM 1760 C C . THR B 1 36 ? 11.945 -15.75 -1.73 1 98 36 THR B C 1
ATOM 1762 O O . THR B 1 36 ? 12.062 -14.523 -1.594 1 98 36 THR B O 1
ATOM 1765 N N . GLN B 1 37 ? 10.836 -16.391 -1.63 1 98.62 37 GLN B N 1
ATOM 1766 C CA . GLN B 1 37 ? 9.586 -15.656 -1.463 1 98.62 37 GLN B CA 1
ATOM 1767 C C . GLN B 1 37 ? 8.922 -16 -0.136 1 98.62 37 GLN B C 1
ATOM 1769 O O . GLN B 1 37 ? 8.859 -17.172 0.251 1 98.62 37 GLN B O 1
ATOM 1774 N N . GLU B 1 38 ? 8.539 -15.023 0.611 1 98.62 38 GLU B N 1
ATOM 1775 C CA . GLU B 1 38 ? 7.574 -15.141 1.697 1 98.62 38 GLU B CA 1
ATOM 1776 C C . GLU B 1 38 ? 6.281 -14.406 1.367 1 98.62 38 GLU B C 1
ATOM 1778 O O . GLU B 1 38 ? 6.285 -13.188 1.188 1 98.62 38 GLU B O 1
ATOM 1783 N N . ASP B 1 39 ? 5.223 -15.156 1.241 1 98.75 39 ASP B N 1
ATOM 1784 C CA . ASP B 1 39 ? 3.898 -14.594 0.982 1 98.75 39 ASP B CA 1
ATOM 1785 C C . ASP B 1 39 ? 3.074 -14.523 2.266 1 98.75 39 ASP B C 1
ATOM 1787 O O . ASP B 1 39 ? 2.812 -15.547 2.9 1 98.75 39 ASP B O 1
ATOM 1791 N N . ILE B 1 40 ? 2.693 -13.305 2.656 1 98.75 40 ILE B N 1
ATOM 1792 C CA . ILE B 1 40 ? 1.789 -13.086 3.777 1 98.75 40 ILE B CA 1
ATOM 1793 C C . ILE B 1 40 ? 0.397 -12.734 3.258 1 98.75 40 ILE B C 1
ATOM 1795 O O . ILE B 1 40 ? 0.204 -11.672 2.654 1 98.75 40 ILE B O 1
ATOM 1799 N N . TYR B 1 41 ? -0.498 -13.656 3.502 1 98.88 41 TYR B N 1
ATOM 1800 C CA . TYR B 1 41 ? -1.861 -13.43 3.037 1 98.88 41 TYR B CA 1
ATOM 1801 C C . TYR B 1 41 ? -2.707 -12.773 4.121 1 98.88 41 TYR B C 1
ATOM 1803 O O . TYR B 1 41 ? -2.604 -13.133 5.297 1 98.88 41 TYR B O 1
ATOM 1811 N N . LEU B 1 42 ? -3.506 -11.797 3.676 1 98.75 42 LEU B N 1
ATOM 1812 C CA . LEU B 1 42 ? -4.418 -11.109 4.582 1 98.75 42 LEU B CA 1
ATOM 1813 C C . LEU B 1 42 ? -5.867 -11.43 4.238 1 98.75 42 LEU B C 1
ATOM 1815 O O . LEU B 1 42 ? -6.199 -11.656 3.074 1 98.75 42 LEU B O 1
ATOM 1819 N N . ASN B 1 43 ? -6.668 -11.469 5.242 1 98.31 43 ASN B N 1
ATOM 1820 C CA . ASN B 1 43 ? -8.109 -11.656 5.109 1 98.31 43 ASN B CA 1
ATOM 1821 C C . ASN B 1 43 ? -8.883 -10.547 5.816 1 98.31 43 ASN B C 1
ATOM 1823 O O . ASN B 1 43 ? -8.359 -9.906 6.734 1 98.31 43 ASN B O 1
ATOM 1827 N N . GLY B 1 44 ? -10.047 -10.273 5.309 1 95.62 44 GLY B N 1
ATOM 1828 C CA . GLY B 1 44 ? -10.82 -9.164 5.844 1 95.62 44 GLY B CA 1
ATOM 1829 C C . GLY B 1 44 ? -11.789 -9.586 6.934 1 95.62 44 GLY B C 1
ATOM 1830 O O . GLY B 1 44 ? -12.328 -10.695 6.898 1 95.62 44 GLY B O 1
ATOM 1831 N N . ASP B 1 45 ? -12.094 -8.656 7.816 1 90.75 45 ASP B N 1
ATOM 1832 C CA . ASP B 1 45 ? -13.086 -8.891 8.859 1 90.75 45 ASP B CA 1
ATOM 1833 C C . ASP B 1 45 ? -14.492 -8.961 8.273 1 90.75 45 ASP B C 1
ATOM 1835 O O . ASP B 1 45 ? -15.297 -9.805 8.68 1 90.75 45 ASP B O 1
ATOM 1839 N N . THR B 1 46 ? -14.734 -8.125 7.348 1 88.5 46 THR B N 1
ATOM 1840 C CA . THR B 1 46 ? -16.078 -8.047 6.766 1 88.5 46 THR B CA 1
ATOM 1841 C C . THR B 1 46 ? -16.094 -8.688 5.383 1 88.5 46 THR B C 1
ATOM 1843 O O . THR B 1 46 ? -17.172 -8.945 4.832 1 88.5 46 THR B O 1
ATOM 1846 N N . ARG B 1 47 ? -14.984 -8.883 4.809 1 91.44 47 ARG B N 1
ATOM 1847 C CA . ARG B 1 47 ? -14.836 -9.523 3.504 1 91.44 47 ARG B CA 1
ATOM 1848 C C . ARG B 1 47 ? -13.93 -10.75 3.594 1 91.44 47 ARG B C 1
ATOM 1850 O O . ARG B 1 47 ? -12.703 -10.617 3.645 1 91.44 47 ARG B O 1
ATOM 1857 N N . ASP B 1 48 ? -14.57 -11.836 3.58 1 95.94 48 ASP B N 1
ATOM 1858 C CA . ASP B 1 48 ? -13.844 -13.102 3.662 1 95.94 48 ASP B CA 1
ATOM 1859 C C . ASP B 1 48 ? -13.383 -13.562 2.281 1 95.94 48 ASP B C 1
ATOM 1861 O O . ASP B 1 48 ? -14.188 -14.039 1.481 1 95.94 48 ASP B O 1
ATOM 1865 N N . PHE B 1 49 ? -12.117 -13.531 2.031 1 97.12 49 PHE B N 1
ATOM 1866 C CA . PHE B 1 49 ? -11.57 -13.789 0.706 1 97.12 49 PHE B CA 1
ATOM 1867 C C . PHE B 1 49 ? -11.68 -15.266 0.348 1 97.12 49 PHE B C 1
ATOM 1869 O O . PHE B 1 49 ? -11.594 -15.633 -0.825 1 97.12 49 PHE B O 1
ATOM 1876 N N . ARG B 1 50 ? -11.805 -16.172 1.339 1 94.81 50 ARG B N 1
ATOM 1877 C CA . ARG B 1 50 ? -12.062 -17.578 1.047 1 94.81 50 ARG B CA 1
ATOM 1878 C C . ARG B 1 50 ? -13.406 -17.75 0.344 1 94.81 50 ARG B C 1
ATOM 1880 O O . ARG B 1 50 ? -13.539 -18.594 -0.545 1 94.81 50 ARG B O 1
ATOM 1887 N N . LYS B 1 51 ? -14.336 -16.938 0.748 1 96 51 LYS B N 1
ATOM 1888 C CA . LYS B 1 51 ? -15.688 -17.016 0.203 1 96 51 LYS B CA 1
ATOM 1889 C C . LYS B 1 51 ? -15.766 -16.375 -1.179 1 96 51 LYS B C 1
ATOM 1891 O O . LYS B 1 51 ? -16.484 -16.859 -2.053 1 96 51 LYS B O 1
ATOM 1896 N N . THR B 1 52 ? -15.039 -15.352 -1.376 1 96.25 52 THR B N 1
ATOM 1897 C CA . THR B 1 52 ? -15.148 -14.609 -2.625 1 96.25 52 THR B CA 1
ATOM 1898 C C . THR B 1 52 ? -14.109 -15.086 -3.633 1 96.25 52 THR B C 1
ATOM 1900 O O . THR B 1 52 ? -14.039 -14.578 -4.754 1 96.25 52 THR B O 1
ATOM 1903 N N . ASP B 1 53 ? -13.25 -15.969 -3.234 1 96.06 53 ASP B N 1
ATOM 1904 C CA . ASP B 1 53 ? -12.172 -16.516 -4.059 1 96.06 53 ASP B CA 1
ATOM 1905 C C . ASP B 1 53 ? -11.219 -15.406 -4.504 1 96.06 53 ASP B C 1
ATOM 1907 O O . ASP B 1 53 ? -10.875 -15.32 -5.684 1 96.06 53 ASP B O 1
ATOM 1911 N N . GLU B 1 54 ? -10.938 -14.523 -3.645 1 97.88 54 GLU B N 1
ATOM 1912 C CA . GLU B 1 54 ? -9.961 -13.445 -3.811 1 97.88 54 GLU B CA 1
ATOM 1913 C C . GLU B 1 54 ? -8.773 -13.625 -2.863 1 97.88 54 GLU B C 1
ATOM 1915 O O . GLU B 1 54 ? -8.797 -14.492 -1.99 1 97.88 54 GLU B O 1
ATOM 1920 N N . ALA B 1 55 ? -7.766 -12.836 -3.094 1 98.38 55 ALA B N 1
ATOM 1921 C CA . ALA B 1 55 ? -6.633 -12.852 -2.172 1 98.38 55 ALA B CA 1
ATOM 1922 C C . ALA B 1 55 ? -5.977 -11.469 -2.096 1 98.38 55 ALA B C 1
ATOM 1924 O O . ALA B 1 55 ? -6.035 -10.695 -3.051 1 98.38 55 ALA B O 1
ATOM 1925 N N . LEU B 1 56 ? -5.488 -11.133 -1.016 1 98.81 56 LEU B N 1
ATOM 1926 C CA . LEU B 1 56 ? -4.621 -9.992 -0.741 1 98.81 56 LEU B CA 1
ATOM 1927 C C . LEU B 1 56 ? -3.312 -10.453 -0.101 1 98.81 56 LEU B C 1
ATOM 1929 O O . LEU B 1 56 ? -3.322 -11.109 0.94 1 98.81 56 LEU B O 1
ATOM 1933 N N . ARG B 1 57 ? -2.227 -10.117 -0.775 1 98.81 57 ARG B N 1
ATOM 1934 C CA . ARG B 1 57 ? -0.96 -10.711 -0.36 1 98.81 57 ARG B CA 1
ATOM 1935 C C . ARG B 1 57 ? 0.142 -9.664 -0.284 1 98.81 57 ARG B C 1
ATOM 1937 O O . ARG B 1 57 ? 0.264 -8.82 -1.175 1 98.81 57 ARG B O 1
ATOM 1944 N N . ILE B 1 58 ? 0.868 -9.664 0.781 1 98.88 58 ILE B N 1
ATOM 1945 C CA . ILE B 1 58 ? 2.162 -8.992 0.83 1 98.88 58 ILE B CA 1
ATOM 1946 C C . ILE B 1 58 ? 3.279 -10.008 0.616 1 98.88 58 ILE B C 1
ATOM 1948 O O . ILE B 1 58 ? 3.357 -11.016 1.327 1 98.88 58 ILE B O 1
ATOM 1952 N N . ARG B 1 59 ? 4.16 -9.797 -0.38 1 98.81 59 ARG B N 1
ATOM 1953 C CA . ARG B 1 59 ? 5.258 -10.711 -0.68 1 98.81 59 ARG B CA 1
ATOM 1954 C C . ARG B 1 59 ? 6.609 -10.047 -0.432 1 98.81 59 ARG B C 1
ATOM 1956 O O . ARG B 1 59 ? 6.84 -8.914 -0.866 1 98.81 59 ARG B O 1
ATOM 1963 N N . LEU B 1 60 ? 7.402 -10.664 0.385 1 98.5 60 LEU B N 1
ATOM 1964 C CA . LEU B 1 60 ? 8.828 -10.375 0.438 1 98.5 60 LEU B CA 1
ATOM 1965 C C . LEU B 1 60 ? 9.602 -11.242 -0.547 1 98.5 60 LEU B C 1
ATOM 1967 O O . LEU B 1 60 ? 9.539 -12.477 -0.476 1 98.5 60 LEU B O 1
ATOM 1971 N N . VAL B 1 61 ? 10.219 -10.672 -1.46 1 97.31 61 VAL B N 1
ATOM 1972 C CA . VAL B 1 61 ? 10.984 -11.422 -2.445 1 97.31 61 VAL B CA 1
ATOM 1973 C C . VAL B 1 61 ? 12.367 -10.789 -2.617 1 97.31 61 VAL B C 1
ATOM 1975 O O . VAL B 1 61 ? 12.484 -9.656 -3.088 1 97.31 61 VAL B O 1
ATOM 1978 N N . ASN B 1 62 ? 13.273 -11.609 -2.186 1 92.62 62 ASN B N 1
ATOM 1979 C CA . ASN B 1 62 ? 14.625 -11.062 -2.076 1 92.62 62 ASN B CA 1
ATOM 1980 C C . ASN B 1 62 ? 14.641 -9.781 -1.248 1 92.62 62 ASN B C 1
ATOM 1982 O O . ASN B 1 62 ? 14.328 -9.805 -0.058 1 92.62 62 ASN B O 1
ATOM 1986 N N . ASP B 1 63 ? 14.898 -8.578 -1.753 1 90.94 63 ASP B N 1
ATOM 1987 C CA . ASP B 1 63 ? 14.977 -7.352 -0.96 1 90.94 63 ASP B CA 1
ATOM 1988 C C . ASP B 1 63 ? 13.844 -6.395 -1.323 1 90.94 63 ASP B C 1
ATOM 1990 O O . ASP B 1 63 ? 13.93 -5.191 -1.055 1 90.94 63 ASP B O 1
ATOM 1994 N N . LYS B 1 64 ? 12.883 -7.016 -1.871 1 97.56 64 LYS B N 1
ATOM 1995 C CA . LYS B 1 64 ? 11.766 -6.18 -2.307 1 97.56 64 LYS B CA 1
ATOM 1996 C C . LYS B 1 64 ? 10.477 -6.582 -1.603 1 97.56 64 LYS B C 1
ATOM 1998 O O . LYS B 1 64 ? 10.359 -7.703 -1.097 1 97.56 64 LYS B O 1
ATOM 2003 N N . ILE B 1 65 ? 9.555 -5.633 -1.489 1 98.62 65 ILE B N 1
ATOM 2004 C CA . ILE B 1 65 ? 8.242 -5.844 -0.879 1 98.62 65 ILE B CA 1
ATOM 2005 C C . ILE B 1 65 ? 7.148 -5.445 -1.864 1 98.62 65 ILE B C 1
ATOM 2007 O O . ILE B 1 65 ? 7.199 -4.367 -2.461 1 98.62 65 ILE B O 1
ATOM 2011 N N . GLU B 1 66 ? 6.168 -6.348 -2.027 1 98.56 66 GLU B N 1
ATOM 2012 C CA . GLU B 1 66 ? 5.062 -6.047 -2.932 1 98.56 66 GLU B CA 1
ATOM 2013 C C . GLU B 1 66 ? 3.717 -6.355 -2.283 1 98.56 66 GLU B C 1
ATOM 2015 O O . GLU B 1 66 ? 3.588 -7.34 -1.548 1 98.56 66 GLU B O 1
ATOM 2020 N N . LEU B 1 67 ? 2.754 -5.512 -2.516 1 98.75 67 LEU B N 1
ATOM 2021 C CA . LEU B 1 67 ? 1.348 -5.781 -2.234 1 98.75 67 LEU B CA 1
ATOM 2022 C C . LEU B 1 67 ? 0.603 -6.172 -3.506 1 98.75 67 LEU B C 1
ATOM 2024 O O . LEU B 1 67 ? 0.713 -5.488 -4.527 1 98.75 67 LEU B O 1
ATOM 2028 N N . THR B 1 68 ? -0.156 -7.258 -3.498 1 98.75 68 THR B N 1
ATOM 2029 C CA . THR B 1 68 ? -0.9 -7.719 -4.664 1 98.75 68 THR B CA 1
ATOM 2030 C C . THR B 1 68 ? -2.338 -8.062 -4.289 1 98.75 68 THR B C 1
ATOM 2032 O O . THR B 1 68 ? -2.576 -8.766 -3.303 1 98.75 68 THR B O 1
ATOM 2035 N N . TYR B 1 69 ? -3.209 -7.504 -4.938 1 98.75 69 TYR B N 1
ATOM 2036 C CA . TYR B 1 69 ? -4.586 -7.988 -4.934 1 98.75 69 TYR B CA 1
ATOM 2037 C C . TYR B 1 69 ? -4.816 -8.977 -6.066 1 98.75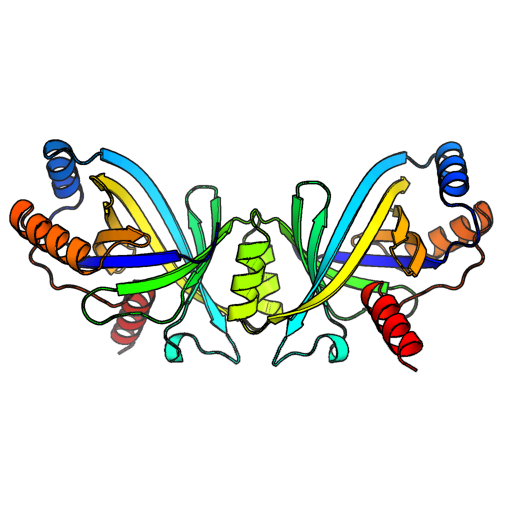 69 TYR B C 1
ATOM 2039 O O . TYR B 1 69 ? -4.406 -8.734 -7.203 1 98.75 69 TYR B O 1
ATOM 2047 N N . LYS B 1 70 ? -5.355 -10.078 -5.809 1 98.25 70 LYS B N 1
ATOM 2048 C CA . LYS B 1 70 ? -5.77 -11.086 -6.777 1 98.25 70 LYS B CA 1
ATOM 2049 C C . LYS B 1 70 ? -7.289 -11.242 -6.793 1 98.25 70 LYS B C 1
ATOM 2051 O O . LYS B 1 70 ? -7.898 -11.555 -5.766 1 98.25 70 LYS B O 1
ATOM 2056 N N . GLY B 1 71 ? -7.887 -11.008 -7.941 1 97.62 71 GLY B N 1
ATOM 2057 C CA . GLY B 1 71 ? -9.32 -11.188 -8.094 1 97.62 71 GLY B CA 1
ATOM 2058 C C . GLY B 1 71 ? -9.742 -12.648 -8.164 1 97.62 71 GLY B C 1
ATOM 2059 O O . GLY B 1 71 ? -8.898 -13.539 -8.117 1 97.62 71 GLY B O 1
ATOM 2060 N N . PRO B 1 72 ? -11.094 -12.859 -8.188 1 96.38 72 PRO B N 1
ATOM 2061 C CA . PRO B 1 72 ? -11.586 -14.234 -8.289 1 96.38 72 PRO B CA 1
ATOM 2062 C C . PRO B 1 72 ? -11.062 -14.953 -9.531 1 96.38 72 PRO B C 1
ATOM 2064 O O . PRO B 1 72 ? -10.789 -14.32 -10.547 1 96.38 72 PRO B O 1
ATOM 2067 N N . LYS B 1 73 ? -10.852 -16.312 -9.336 1 94.19 73 LYS B N 1
ATOM 2068 C CA . LYS B 1 73 ? -10.438 -17.125 -10.477 1 94.19 73 LYS B CA 1
ATOM 2069 C C . LYS B 1 73 ? -11.398 -16.969 -11.648 1 94.19 73 LYS B C 1
ATOM 2071 O O . LYS B 1 73 ? -12.617 -16.891 -11.453 1 94.19 73 LYS B O 1
ATOM 2076 N N . MET B 1 74 ? -10.562 -16.797 -12.695 1 88.31 74 MET B N 1
ATOM 2077 C CA . MET B 1 74 ? -11.305 -16.703 -13.953 1 88.31 74 MET B CA 1
ATOM 2078 C C . MET B 1 74 ? -11.086 -17.953 -14.805 1 88.31 74 MET B C 1
ATOM 2080 O O . MET B 1 74 ? -10.031 -18.578 -14.742 1 88.31 74 MET B O 1
ATOM 2084 N N . GLY B 1 75 ? -11.992 -18.594 -15.406 1 74.81 75 GLY B N 1
ATOM 2085 C CA . GLY B 1 75 ? -11.844 -19.688 -16.344 1 74.81 75 GLY B CA 1
ATOM 2086 C C . GLY B 1 75 ? -11.945 -21.047 -15.688 1 74.81 75 GLY B C 1
ATOM 2087 O O . GLY B 1 75 ? -12.102 -21.156 -14.469 1 74.81 75 GLY B O 1
ATOM 2088 N N . SER B 1 76 ? -11.93 -22.094 -16.453 1 73.25 76 SER B N 1
ATOM 2089 C CA . SER B 1 76 ? -12.156 -23.438 -15.922 1 73.25 76 SER B CA 1
ATOM 2090 C C . SER B 1 76 ? -10.961 -24.344 -16.172 1 73.25 76 SER B C 1
ATOM 2092 O O . SER B 1 76 ? -10.672 -25.234 -15.375 1 73.25 76 SER B O 1
ATOM 2094 N N . ARG B 1 77 ? -10.086 -24.062 -17.141 1 83.5 77 ARG B N 1
ATOM 2095 C CA . ARG B 1 77 ? -9.062 -25.031 -17.516 1 83.5 77 ARG B CA 1
ATOM 2096 C C . ARG B 1 77 ? -7.691 -24.625 -16.984 1 83.5 77 ARG B C 1
ATOM 2098 O O . ARG B 1 77 ? -6.812 -25.469 -16.797 1 83.5 77 ARG B O 1
ATOM 2105 N N . SER B 1 78 ? -7.453 -23.375 -16.797 1 89.44 78 SER B N 1
ATOM 2106 C CA . SER B 1 78 ? -6.266 -22.797 -16.172 1 89.44 78 SER B CA 1
ATOM 2107 C C . SER B 1 78 ? -6.645 -21.859 -15.031 1 89.44 78 SER B C 1
ATOM 2109 O O . SER B 1 78 ? -7.816 -21.5 -14.875 1 89.44 78 SER B O 1
ATOM 2111 N N . LYS B 1 79 ? -5.695 -21.641 -14.172 1 93.12 79 LYS B N 1
ATOM 2112 C CA . LYS B 1 79 ? -5.902 -20.641 -13.141 1 93.12 79 LYS B CA 1
ATOM 2113 C C . LYS B 1 79 ? -5.613 -19.234 -13.664 1 93.12 79 LYS B C 1
ATOM 2115 O O . LYS B 1 79 ? -4.477 -18.922 -14.023 1 93.12 79 LYS B O 1
ATOM 2120 N N . SER B 1 80 ? -6.641 -18.484 -13.828 1 94 80 SER B N 1
ATOM 2121 C CA . SER B 1 80 ? -6.543 -17.109 -14.328 1 94 80 SER B CA 1
ATOM 2122 C C . SER B 1 80 ? -7.148 -16.125 -13.336 1 94 80 SER B C 1
ATOM 2124 O O . SER B 1 80 ? -8.234 -16.344 -12.805 1 94 80 SER B O 1
ATOM 2126 N N . ARG B 1 81 ? -6.422 -15.102 -13.078 1 96.5 81 ARG B N 1
ATOM 2127 C CA . ARG B 1 81 ? -6.922 -14.07 -12.18 1 96.5 81 ARG B CA 1
ATOM 2128 C C . ARG B 1 81 ? -6.453 -12.688 -12.625 1 96.5 81 ARG B C 1
ATOM 2130 O O . ARG B 1 81 ? -5.363 -12.539 -13.172 1 96.5 81 ARG B O 1
ATOM 2137 N N . GLU B 1 82 ? -7.324 -11.68 -12.398 1 96.88 82 GLU B N 1
ATOM 2138 C CA . GLU B 1 82 ? -6.812 -10.312 -12.367 1 96.88 82 GLU B CA 1
ATOM 2139 C C . GLU B 1 82 ? -5.844 -10.109 -11.211 1 96.88 82 GLU B C 1
ATOM 2141 O O . GLU B 1 82 ? -6.121 -10.531 -10.086 1 96.88 82 GLU B O 1
ATOM 2146 N N . GLU B 1 83 ? -4.703 -9.539 -11.484 1 98.19 83 GLU B N 1
ATOM 2147 C CA . GLU B 1 83 ? -3.756 -9.203 -10.422 1 98.19 83 GLU B CA 1
ATOM 2148 C C . GLU B 1 83 ? -3.314 -7.742 -10.523 1 98.19 83 GLU B C 1
ATOM 2150 O O . GLU B 1 83 ? -3.072 -7.234 -11.617 1 98.19 83 GLU B O 1
ATOM 2155 N N . ILE B 1 84 ? -3.354 -7.082 -9.469 1 98.62 84 ILE B N 1
ATOM 2156 C CA . ILE B 1 84 ? -2.84 -5.723 -9.328 1 98.62 84 ILE B CA 1
ATOM 2157 C C . ILE B 1 84 ? -1.734 -5.691 -8.281 1 98.62 84 ILE B C 1
ATOM 2159 O O . ILE B 1 84 ? -1.927 -6.16 -7.152 1 98.62 84 ILE B O 1
ATOM 2163 N N . THR B 1 85 ? -0.59 -5.148 -8.648 1 98.31 85 THR B N 1
ATOM 2164 C CA . THR B 1 85 ? 0.561 -5.195 -7.75 1 98.31 85 THR B CA 1
ATOM 2165 C C . THR B 1 85 ? 1.18 -3.807 -7.598 1 98.31 85 THR B C 1
ATOM 2167 O O . THR B 1 85 ? 1.22 -3.031 -8.555 1 98.31 85 THR B O 1
ATOM 2170 N N . VAL B 1 86 ? 1.625 -3.52 -6.434 1 98.31 86 VAL B N 1
ATOM 2171 C CA . VAL B 1 86 ? 2.381 -2.303 -6.152 1 98.31 86 VAL B CA 1
ATOM 2172 C C . VAL B 1 86 ? 3.582 -2.635 -5.27 1 98.31 86 VAL B C 1
ATOM 2174 O O . VAL B 1 86 ? 3.486 -3.471 -4.367 1 98.31 86 VAL B O 1
ATOM 2177 N N . SER B 1 87 ? 4.723 -1.994 -5.504 1 98.25 87 SER B N 1
ATOM 2178 C CA . SER B 1 87 ? 5.891 -2.143 -4.637 1 98.25 87 SER B CA 1
ATOM 2179 C C . SER B 1 87 ? 5.852 -1.146 -3.484 1 98.25 87 SER B C 1
ATOM 2181 O O . SER B 1 87 ? 5.352 -0.029 -3.639 1 98.25 87 SER B O 1
ATOM 2183 N N . LEU B 1 88 ? 6.328 -1.547 -2.391 1 97.69 88 LEU B N 1
ATOM 2184 C CA . LEU B 1 88 ? 6.352 -0.649 -1.24 1 97.69 88 LEU B CA 1
ATOM 2185 C C . LEU B 1 88 ? 7.648 -0.812 -0.452 1 97.69 88 LEU B C 1
ATOM 2187 O O . LEU B 1 88 ? 8.43 -1.723 -0.723 1 97.69 88 LEU B O 1
ATOM 2191 N N . ASP B 1 89 ? 7.883 0.112 0.545 1 97.62 89 ASP B N 1
ATOM 2192 C CA . ASP B 1 89 ? 9.195 0.158 1.177 1 97.62 89 ASP B CA 1
ATOM 2193 C C . ASP B 1 89 ? 9.164 -0.466 2.57 1 97.62 89 ASP B C 1
ATOM 2195 O O . ASP B 1 89 ? 10.203 -0.767 3.15 1 97.62 89 ASP B O 1
ATOM 2199 N N . ASP B 1 90 ? 8.008 -0.658 3.078 1 97.38 90 ASP B N 1
ATOM 2200 C CA . ASP B 1 90 ? 7.945 -1.076 4.477 1 97.38 90 ASP B CA 1
ATOM 2201 C C . ASP B 1 90 ? 6.789 -2.041 4.711 1 97.38 90 ASP B C 1
ATOM 2203 O O . ASP B 1 90 ? 5.625 -1.63 4.738 1 97.38 90 ASP B O 1
ATOM 2207 N N . LYS B 1 91 ? 7.113 -3.264 4.953 1 97.56 91 LYS B N 1
ATOM 2208 C CA . LYS B 1 91 ? 6.141 -4.332 5.148 1 97.56 91 LYS B CA 1
ATOM 2209 C C . LYS B 1 91 ? 5.305 -4.094 6.402 1 97.56 91 LYS B C 1
ATOM 2211 O O . LYS B 1 91 ? 4.074 -4.191 6.363 1 97.56 91 LYS B O 1
ATOM 2216 N N . ASP B 1 92 ? 5.938 -3.842 7.508 1 97.5 92 ASP B N 1
ATOM 2217 C CA . ASP B 1 92 ? 5.254 -3.721 8.789 1 97.5 92 ASP B CA 1
ATOM 2218 C C . ASP B 1 92 ? 4.258 -2.564 8.773 1 97.5 92 ASP B C 1
ATOM 2220 O O . ASP B 1 92 ? 3.139 -2.693 9.281 1 97.5 92 ASP B O 1
ATOM 2224 N N . SER B 1 93 ? 4.625 -1.404 8.234 1 98.25 93 SER B N 1
ATOM 2225 C CA . SER B 1 93 ? 3.717 -0.267 8.125 1 98.25 93 SER B CA 1
ATOM 2226 C C . SER B 1 93 ? 2.496 -0.617 7.277 1 98.25 93 SER B C 1
ATOM 2228 O O . SER B 1 93 ? 1.371 -0.244 7.621 1 98.25 93 SER B O 1
ATOM 2230 N N . MET B 1 94 ? 2.734 -1.322 6.18 1 98.56 94 MET B N 1
ATOM 2231 C CA . MET B 1 94 ? 1.601 -1.684 5.332 1 98.56 94 MET B CA 1
ATOM 2232 C C . MET B 1 94 ? 0.658 -2.635 6.062 1 98.56 94 MET B C 1
ATOM 2234 O O . MET B 1 94 ? -0.563 -2.486 5.984 1 98.56 94 MET B O 1
ATOM 2238 N N . ILE B 1 95 ? 1.21 -3.594 6.746 1 98.31 95 ILE B N 1
ATOM 2239 C CA . ILE B 1 95 ? 0.381 -4.52 7.512 1 98.31 95 ILE B CA 1
ATOM 2240 C C . ILE B 1 95 ? -0.453 -3.744 8.531 1 98.31 95 ILE B C 1
ATOM 2242 O O . ILE B 1 95 ? -1.653 -3.99 8.672 1 98.31 95 ILE B O 1
ATOM 2246 N N . ARG B 1 96 ? 0.125 -2.838 9.211 1 98.31 96 ARG B N 1
ATOM 2247 C CA . ARG B 1 96 ? -0.58 -2.045 10.219 1 98.31 96 ARG B CA 1
ATOM 2248 C C . ARG B 1 96 ? -1.688 -1.215 9.578 1 98.31 96 ARG B C 1
ATOM 2250 O O . ARG B 1 96 ? -2.781 -1.094 10.133 1 98.31 96 ARG B O 1
ATOM 2257 N N . ILE B 1 97 ? -1.359 -0.593 8.43 1 98.56 97 ILE B N 1
ATOM 2258 C CA . ILE B 1 97 ? -2.389 0.159 7.723 1 98.56 97 ILE B CA 1
ATOM 2259 C C . ILE B 1 97 ? -3.562 -0.76 7.391 1 98.56 97 ILE B C 1
ATOM 2261 O O . ILE B 1 97 ? -4.719 -0.418 7.648 1 98.56 97 ILE B O 1
ATOM 2265 N N . LEU B 1 98 ? -3.248 -1.924 6.848 1 98.38 98 LEU B N 1
ATOM 2266 C CA . LEU B 1 98 ? -4.301 -2.861 6.465 1 98.38 98 LEU B CA 1
ATOM 2267 C C . LEU B 1 98 ? -5.074 -3.336 7.688 1 98.38 98 LEU B C 1
ATOM 2269 O O . LEU B 1 98 ? -6.289 -3.549 7.613 1 98.38 98 LEU B O 1
ATOM 2273 N N . GLU B 1 99 ? -4.402 -3.525 8.805 1 97.69 99 GLU B N 1
ATOM 2274 C CA . GLU B 1 99 ? -5.09 -3.883 10.039 1 97.69 99 GLU B CA 1
ATOM 2275 C C . GLU B 1 99 ? -6.102 -2.812 10.438 1 97.69 99 GLU B C 1
ATOM 2277 O O . GLU B 1 99 ? -7.223 -3.129 10.836 1 97.69 99 GLU B O 1
ATOM 2282 N N . LYS B 1 100 ? -5.66 -1.547 10.344 1 97.12 100 LYS B N 1
ATOM 2283 C CA . LYS B 1 100 ? -6.559 -0.437 10.648 1 97.12 100 LYS B CA 1
ATOM 2284 C C . LYS B 1 100 ? -7.758 -0.417 9.703 1 97.12 100 LYS B C 1
ATOM 2286 O O . LYS B 1 100 ? -8.828 0.067 10.07 1 97.12 100 LYS B O 1
ATOM 2291 N N . LEU B 1 101 ? -7.578 -0.968 8.523 1 97.38 101 LEU B N 1
ATOM 2292 C CA . LEU B 1 101 ? -8.633 -0.972 7.512 1 97.38 101 LEU B CA 1
ATOM 2293 C C . LEU B 1 101 ? -9.484 -2.23 7.625 1 97.38 101 LEU B C 1
ATOM 2295 O O . LEU B 1 101 ? -10.398 -2.439 6.824 1 97.38 101 LEU B O 1
ATOM 2299 N N . GLY B 1 102 ? -9.18 -3.123 8.562 1 95.75 102 GLY B N 1
ATOM 2300 C CA . GLY B 1 102 ? -10.031 -4.27 8.836 1 95.75 102 GLY B CA 1
ATOM 2301 C C . GLY B 1 102 ? -9.508 -5.559 8.234 1 95.75 102 GLY B C 1
ATOM 2302 O O . GLY B 1 102 ? -10.273 -6.496 8.008 1 95.75 102 GLY B O 1
ATOM 2303 N N . TYR B 1 103 ? -8.234 -5.629 7.914 1 97.81 103 TYR B N 1
ATOM 2304 C CA . TYR B 1 103 ? -7.605 -6.84 7.406 1 97.81 103 TYR B CA 1
ATOM 2305 C C . TYR B 1 103 ? -6.582 -7.379 8.398 1 97.81 103 TYR B C 1
ATOM 2307 O O . TYR B 1 103 ? -6.004 -6.621 9.18 1 97.81 103 TYR B O 1
ATOM 2315 N N . ARG B 1 104 ? -6.434 -8.672 8.352 1 97.56 104 ARG B N 1
ATOM 2316 C CA . ARG B 1 104 ? -5.496 -9.305 9.281 1 97.56 104 ARG B CA 1
ATOM 2317 C C . ARG B 1 104 ? -4.691 -10.398 8.578 1 97.56 104 ARG B C 1
ATOM 2319 O O . ARG B 1 104 ? -5.176 -11.023 7.633 1 97.56 104 ARG B O 1
ATOM 2326 N N . GLU B 1 105 ? -3.523 -10.609 9.125 1 98 105 GLU B N 1
ATOM 2327 C CA . GLU B 1 105 ? -2.738 -11.734 8.625 1 98 105 GLU B CA 1
ATOM 2328 C C . GLU B 1 105 ? -3.467 -13.062 8.844 1 98 105 GLU B C 1
ATOM 2330 O O . GLU B 1 105 ? -4.012 -13.305 9.922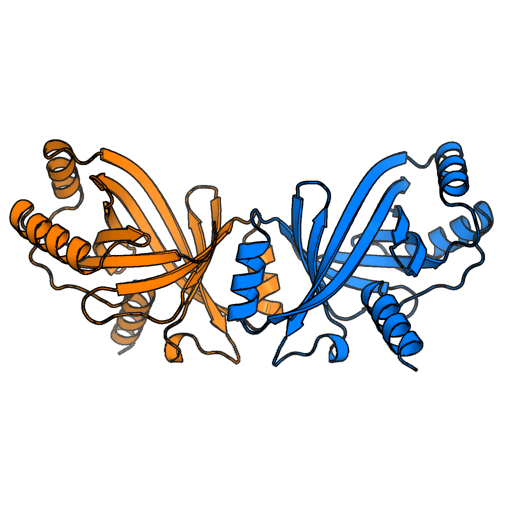 1 98 105 GLU B O 1
ATOM 2335 N N . ALA B 1 106 ? -3.535 -13.844 7.848 1 97.56 106 ALA B N 1
ATOM 2336 C CA . ALA B 1 106 ? -4.273 -15.102 7.926 1 97.56 106 ALA B CA 1
ATOM 2337 C C . ALA B 1 106 ? -3.328 -16.297 7.836 1 97.56 106 ALA B C 1
ATOM 2339 O O . ALA B 1 106 ? -3.447 -17.25 8.609 1 97.56 106 ALA B O 1
ATOM 2340 N N . GLN B 1 107 ? -2.469 -16.344 6.859 1 97.62 107 GLN B N 1
ATOM 2341 C CA . GLN B 1 107 ? -1.549 -17.438 6.582 1 97.62 107 GLN B CA 1
ATOM 2342 C C . GLN B 1 107 ? -0.324 -16.953 5.816 1 97.62 107 GLN B C 1
ATOM 2344 O O . GLN B 1 107 ? -0.347 -15.875 5.219 1 97.62 107 GLN B O 1
ATOM 2349 N N . SER B 1 108 ? 0.703 -17.703 5.836 1 98.38 108 SER B N 1
ATOM 2350 C CA . SER B 1 108 ? 1.902 -17.391 5.07 1 98.38 108 SER B CA 1
ATOM 2351 C C . SER B 1 108 ? 2.4 -18.609 4.293 1 98.38 108 SER B C 1
ATOM 2353 O O . SER B 1 108 ? 2.164 -19.734 4.699 1 98.38 108 SER B O 1
ATOM 2355 N N . VAL B 1 109 ? 2.963 -18.422 3.207 1 98.69 109 VAL B N 1
ATOM 2356 C CA . VAL B 1 109 ? 3.576 -19.453 2.375 1 98.69 109 VAL B CA 1
ATOM 2357 C C . VAL B 1 109 ? 5.016 -19.062 2.045 1 98.69 109 VAL B C 1
ATOM 2359 O O . VAL B 1 109 ? 5.273 -17.922 1.615 1 98.69 109 VAL B O 1
ATOM 2362 N N . ARG B 1 110 ? 5.941 -19.875 2.316 1 98.5 110 ARG B N 1
ATOM 2363 C CA . ARG B 1 110 ? 7.344 -19.688 1.972 1 98.5 110 ARG B CA 1
ATOM 2364 C C . ARG B 1 110 ? 7.785 -20.672 0.89 1 98.5 110 ARG B C 1
ATOM 2366 O O . ARG B 1 110 ? 7.414 -21.844 0.918 1 98.5 110 ARG B O 1
ATOM 2373 N N . LYS B 1 111 ? 8.547 -20.125 -0.008 1 98.69 111 LYS B N 1
ATOM 2374 C CA . LYS B 1 111 ? 9.031 -21.016 -1.068 1 98.69 111 LYS B CA 1
ATOM 2375 C C . LYS B 1 111 ? 10.305 -20.453 -1.703 1 98.69 111 LYS B C 1
ATOM 2377 O O . LYS B 1 111 ? 10.602 -19.266 -1.568 1 98.69 111 LYS B O 1
ATOM 2382 N N . THR B 1 112 ? 11.047 -21.359 -2.289 1 98.5 112 THR B N 1
ATOM 2383 C CA . THR B 1 112 ? 12.102 -21.016 -3.232 1 98.5 112 THR B CA 1
ATOM 2384 C C . THR B 1 112 ? 11.648 -21.266 -4.668 1 98.5 112 THR B C 1
ATOM 2386 O O . THR B 1 112 ? 11.109 -22.328 -4.98 1 98.5 112 THR B O 1
ATOM 2389 N N . ARG B 1 113 ? 11.773 -20.25 -5.488 1 98.75 113 ARG B N 1
ATOM 2390 C CA . ARG B 1 113 ? 11.359 -20.344 -6.887 1 98.75 113 ARG B CA 1
ATOM 2391 C C . ARG B 1 113 ? 12.539 -20.141 -7.824 1 98.75 113 ARG B C 1
ATOM 2393 O O . ARG B 1 113 ? 13.305 -19.188 -7.676 1 98.75 113 ARG B O 1
ATOM 2400 N N . HIS B 1 114 ? 12.742 -21.062 -8.742 1 98.69 114 HIS B N 1
ATOM 2401 C CA . HIS B 1 114 ? 13.594 -20.859 -9.906 1 98.69 114 HIS B CA 1
ATOM 2402 C C . HIS B 1 114 ? 12.773 -20.469 -11.133 1 98.69 114 HIS B C 1
ATOM 2404 O O . HIS B 1 114 ? 11.805 -21.141 -11.484 1 98.69 114 HIS B O 1
ATOM 2410 N N . VAL B 1 115 ? 13.18 -19.375 -11.719 1 98.69 115 VAL B N 1
ATOM 2411 C CA . VAL B 1 115 ? 12.406 -18.875 -12.844 1 98.69 115 VAL B CA 1
ATOM 2412 C C . VAL B 1 115 ? 13.195 -19.062 -14.141 1 98.69 115 VAL B C 1
ATOM 2414 O O . VAL B 1 115 ? 14.359 -18.672 -14.227 1 98.69 115 VAL B O 1
ATOM 2417 N N . LEU B 1 116 ? 12.539 -19.703 -15.102 1 98.75 116 LEU B N 1
ATOM 2418 C CA . LEU B 1 116 ? 13.031 -19.812 -16.469 1 98.75 116 LEU B CA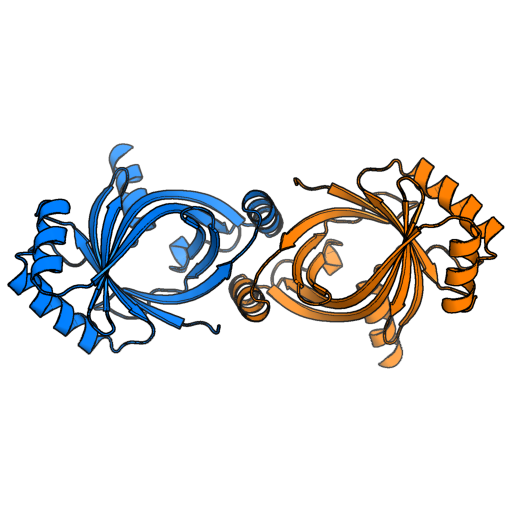 1
ATOM 2419 C C . LEU B 1 116 ? 12.023 -19.219 -17.453 1 98.75 116 LEU B C 1
ATOM 2421 O O . LEU B 1 116 ? 10.836 -19.109 -17.141 1 98.75 116 LEU B O 1
ATOM 2425 N N . LYS B 1 117 ? 12.531 -18.875 -18.625 1 98.5 117 LYS B N 1
ATOM 2426 C CA . LYS B 1 117 ? 11.656 -18.297 -19.641 1 98.5 117 LYS B CA 1
ATOM 2427 C C . LYS B 1 117 ? 11.867 -18.953 -21 1 98.5 117 LYS B C 1
ATOM 2429 O O . LYS B 1 117 ? 12.992 -19.344 -21.344 1 98.5 117 LYS B O 1
ATOM 2434 N N . LYS B 1 118 ? 10.805 -19.016 -21.719 1 97.31 118 LYS B N 1
ATOM 2435 C CA . LYS B 1 118 ? 10.789 -19.406 -23.125 1 97.31 118 LYS B CA 1
ATOM 2436 C C . LYS B 1 118 ? 9.641 -18.734 -23.875 1 97.31 118 LYS B C 1
ATOM 2438 O O . LYS B 1 118 ? 8.477 -19.031 -23.609 1 97.31 118 LYS B O 1
ATOM 2443 N N 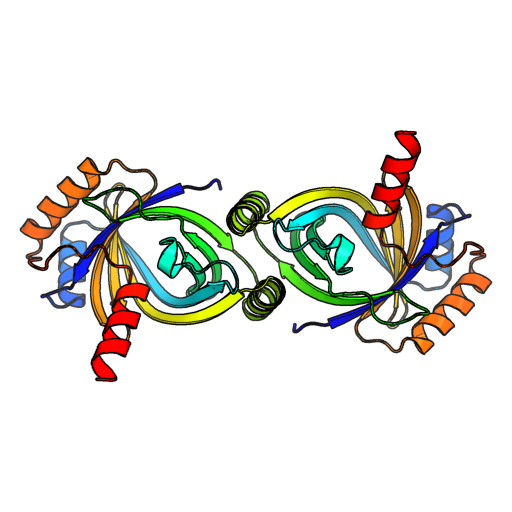. GLY B 1 119 ? 10.008 -17.844 -24.797 1 95.31 119 GLY B N 1
ATOM 2444 C CA . GLY B 1 119 ? 8.977 -17.062 -25.469 1 95.31 119 GLY B CA 1
ATOM 2445 C C . GLY B 1 119 ? 8.164 -16.203 -24.516 1 95.31 119 GLY B C 1
ATOM 2446 O O . GLY B 1 119 ? 8.727 -15.43 -23.75 1 95.31 119 GLY B O 1
ATOM 2447 N N . GLU B 1 120 ? 6.863 -16.375 -24.594 1 96.5 120 GLU B N 1
ATOM 2448 C CA . GLU B 1 120 ? 5.973 -15.547 -23.781 1 96.5 120 GLU B CA 1
ATOM 2449 C C . GLU B 1 120 ? 5.641 -16.234 -22.469 1 96.5 120 GLU B C 1
ATOM 2451 O O . GLU B 1 120 ? 4.867 -15.711 -21.656 1 96.5 120 GLU B O 1
ATOM 2456 N N . PHE B 1 121 ? 6.277 -17.391 -22.219 1 97.5 121 PHE B N 1
ATOM 2457 C CA . PHE B 1 121 ? 5.926 -18.172 -21.031 1 97.5 121 PHE B CA 1
ATOM 2458 C C . PHE B 1 121 ? 7.055 -18.156 -20 1 97.5 121 PHE B C 1
ATOM 2460 O O . PHE B 1 121 ? 8.227 -18.172 -20.375 1 97.5 121 PHE B O 1
ATOM 2467 N N . SER B 1 122 ? 6.719 -18.078 -18.828 1 98.25 122 SER B N 1
ATOM 2468 C CA . SER B 1 122 ? 7.617 -18.328 -17.703 1 98.25 122 SER B CA 1
ATOM 2469 C C . SER B 1 122 ? 7.398 -19.719 -17.125 1 98.25 122 SER B C 1
ATOM 2471 O O . SER B 1 122 ? 6.258 -20.172 -16.984 1 98.25 122 SER B O 1
ATOM 2473 N N . VAL B 1 123 ? 8.43 -20.375 -16.875 1 98.62 123 VAL B N 1
ATOM 2474 C CA . VAL B 1 123 ? 8.406 -21.656 -16.188 1 98.62 123 VAL B CA 1
ATOM 2475 C C . VAL B 1 123 ? 9.023 -21.5 -14.797 1 98.62 123 VAL B C 1
ATOM 2477 O O . VAL B 1 123 ? 10.203 -21.172 -14.672 1 98.62 123 VAL B O 1
ATOM 2480 N N . CYS B 1 124 ? 8.242 -21.766 -13.781 1 98.75 124 CYS B N 1
ATOM 2481 C CA . CYS B 1 124 ? 8.688 -21.609 -12.398 1 98.75 124 CYS B CA 1
ATOM 2482 C C . CYS B 1 124 ? 8.773 -22.969 -11.703 1 98.75 124 CYS B C 1
ATOM 2484 O O . CYS B 1 124 ? 7.793 -23.719 -11.68 1 98.75 124 CYS B O 1
ATOM 2486 N N . ILE B 1 125 ? 9.898 -23.219 -11.234 1 98.69 125 ILE B N 1
ATOM 2487 C CA . ILE B 1 125 ? 10.086 -24.391 -10.375 1 98.69 125 ILE B CA 1
ATOM 2488 C C . ILE B 1 125 ? 10.055 -23.953 -8.906 1 98.69 125 ILE B C 1
ATOM 2490 O O . ILE B 1 125 ? 10.961 -23.266 -8.438 1 98.69 125 ILE B O 1
ATOM 2494 N N . ASP B 1 126 ? 9.07 -24.438 -8.219 1 98.75 126 ASP B N 1
ATOM 2495 C CA . ASP B 1 126 ? 8.797 -23.953 -6.863 1 98.75 126 ASP B CA 1
ATOM 2496 C C . ASP B 1 126 ? 9.047 -25.062 -5.836 1 98.75 126 ASP B C 1
ATOM 2498 O O . ASP B 1 126 ? 8.477 -26.141 -5.93 1 98.75 126 ASP B O 1
ATOM 2502 N N . ILE B 1 127 ? 9.922 -24.797 -4.91 1 98.69 127 ILE B N 1
ATOM 2503 C CA . ILE B 1 127 ? 10.07 -25.594 -3.701 1 98.69 127 ILE B CA 1
ATOM 2504 C C . ILE B 1 127 ? 9.328 -24.922 -2.545 1 98.69 127 ILE B C 1
ATOM 2506 O O . ILE B 1 127 ? 9.812 -23.953 -1.967 1 98.69 127 ILE B O 1
ATOM 2510 N N . VAL B 1 128 ? 8.125 -25.484 -2.215 1 98.75 128 VAL B N 1
ATOM 2511 C CA . VAL B 1 128 ? 7.234 -24.812 -1.266 1 98.75 128 VAL B CA 1
ATOM 2512 C C . VAL B 1 128 ? 7.336 -25.5 0.097 1 98.75 128 VAL B C 1
ATOM 2514 O O . VAL B 1 128 ? 7.133 -26.719 0.207 1 98.75 128 VAL B O 1
ATOM 2517 N N . GLU B 1 129 ? 7.648 -24.734 1.104 1 98.5 129 GLU B N 1
ATOM 2518 C CA . GLU B 1 129 ? 7.801 -25.281 2.447 1 98.5 129 GLU B CA 1
ATOM 2519 C C . GLU B 1 129 ? 6.527 -25.984 2.904 1 98.5 129 GLU B C 1
ATOM 2521 O O . GLU B 1 129 ? 5.453 -25.375 2.936 1 98.5 129 GLU B O 1
ATOM 2526 N N . GLY B 1 130 ? 6.703 -27.219 3.162 1 97 130 GLY B N 1
ATOM 2527 C CA . GLY B 1 130 ? 5.613 -27.984 3.74 1 97 130 GLY B CA 1
ATOM 2528 C C . GLY B 1 130 ? 4.641 -28.516 2.703 1 97 130 GLY B C 1
ATOM 2529 O O . GLY B 1 130 ? 3.703 -29.25 3.037 1 97 130 GLY B O 1
ATOM 2530 N N . LEU B 1 131 ? 4.793 -28.234 1.433 1 97.56 131 LEU B N 1
ATOM 2531 C CA . LEU B 1 131 ? 3.832 -28.656 0.417 1 97.56 131 LEU B CA 1
ATOM 2532 C C . LEU B 1 131 ? 4.504 -29.516 -0.651 1 97.56 131 LEU B C 1
ATOM 2534 O O . LEU B 1 131 ? 3.836 -30.297 -1.333 1 97.56 131 LEU B O 1
ATOM 2538 N N . GLY B 1 132 ? 5.852 -29.25 -0.815 1 97.44 132 GLY B N 1
ATOM 2539 C CA . GLY B 1 132 ? 6.566 -30.047 -1.807 1 97.44 132 GLY B CA 1
ATOM 2540 C C . GLY B 1 132 ? 7.008 -29.234 -3.01 1 97.44 132 GLY B C 1
ATOM 2541 O O . GLY B 1 132 ? 7.211 -28.016 -2.906 1 97.44 132 GLY B O 1
ATOM 2542 N N . ASN B 1 133 ? 7.309 -29.938 -4.121 1 98.31 133 ASN B N 1
ATOM 2543 C CA . ASN B 1 133 ? 7.852 -29.312 -5.324 1 98.31 133 ASN B CA 1
ATOM 2544 C C . ASN B 1 133 ? 6.805 -29.234 -6.43 1 98.31 133 ASN B C 1
ATOM 2546 O O . ASN B 1 133 ? 6.039 -30.172 -6.641 1 98.31 133 ASN B O 1
ATOM 2550 N N . PHE B 1 134 ? 6.824 -28.109 -7.07 1 98.56 134 PHE B N 1
ATOM 2551 C CA . PHE B 1 134 ? 5.844 -27.859 -8.117 1 98.56 134 PHE B CA 1
ATOM 2552 C C . PHE B 1 134 ? 6.504 -27.219 -9.328 1 98.56 134 PHE B C 1
ATOM 2554 O O . PHE B 1 134 ? 7.617 -26.688 -9.234 1 98.56 134 PHE B O 1
ATOM 2561 N N . VAL B 1 135 ? 5.852 -27.266 -10.43 1 98.44 135 VAL B N 1
ATOM 2562 C CA . VAL B 1 135 ? 6.18 -26.453 -11.594 1 98.44 135 VAL B CA 1
ATOM 2563 C C . VAL B 1 135 ? 4.953 -25.656 -12.031 1 98.44 135 VAL B C 1
ATOM 2565 O O . VAL B 1 135 ? 3.832 -26.172 -12.008 1 98.44 135 VAL B O 1
ATOM 2568 N N . GLU B 1 136 ? 5.18 -24.406 -12.258 1 98.25 136 GLU B N 1
ATOM 2569 C CA . GLU B 1 136 ? 4.148 -23.547 -12.812 1 98.25 136 GLU B CA 1
ATOM 2570 C C . GLU B 1 136 ? 4.562 -23 -14.18 1 98.25 136 GLU B C 1
ATOM 2572 O O . GLU B 1 136 ? 5.707 -22.594 -14.375 1 98.25 136 GLU B O 1
ATOM 2577 N N . ILE B 1 137 ? 3.697 -23.094 -15.125 1 97.88 137 ILE B N 1
ATOM 2578 C CA . ILE B 1 137 ? 3.824 -22.359 -16.391 1 97.88 137 ILE B CA 1
ATOM 2579 C C . ILE B 1 137 ? 2.861 -21.172 -16.391 1 97.88 137 ILE B C 1
ATOM 2581 O O . ILE B 1 137 ? 1.656 -21.344 -16.188 1 97.88 137 ILE B O 1
ATOM 2585 N N . GLU B 1 138 ? 3.451 -20.016 -16.609 1 97.75 138 GLU B N 1
ATOM 2586 C CA . GLU B 1 138 ? 2.635 -18.812 -16.453 1 97.75 138 GLU B CA 1
ATOM 2587 C C . GLU B 1 138 ? 2.885 -17.812 -17.578 1 97.75 138 GLU B C 1
ATOM 2589 O O . GLU B 1 138 ? 3.926 -17.859 -18.234 1 97.75 138 GLU B O 1
ATOM 2594 N N . GLY B 1 139 ? 1.875 -16.984 -17.766 1 95.56 139 GLY B N 1
ATOM 2595 C CA . GLY B 1 139 ? 1.944 -15.883 -18.719 1 95.56 139 GLY B CA 1
ATOM 2596 C C . GLY B 1 139 ? 1.02 -14.727 -18.359 1 95.56 139 GLY B C 1
ATOM 2597 O O . GLY B 1 139 ? 0.033 -14.914 -17.656 1 95.56 139 GLY B O 1
ATOM 2598 N N . ILE B 1 140 ? 1.346 -13.562 -18.812 1 95.19 140 ILE B N 1
ATOM 2599 C CA . ILE B 1 140 ? 0.557 -12.359 -18.562 1 95.19 140 ILE B CA 1
ATOM 2600 C C . ILE B 1 140 ? -0.22 -11.984 -19.828 1 95.19 140 ILE B C 1
ATOM 2602 O O . ILE B 1 140 ? 0.367 -11.812 -20.891 1 95.19 140 ILE B O 1
ATOM 2606 N N . ASP B 1 141 ? -1.512 -11.891 -19.688 1 94.5 141 ASP B N 1
ATOM 2607 C CA . ASP B 1 141 ? -2.412 -11.469 -20.75 1 94.5 141 ASP B CA 1
ATOM 2608 C C . ASP B 1 141 ? -2.23 -12.336 -22 1 94.5 141 ASP B C 1
ATOM 2610 O O . ASP B 1 141 ? -2.234 -11.82 -23.109 1 94.5 141 ASP B O 1
ATOM 2614 N N . ILE B 1 142 ? -1.968 -13.609 -21.797 1 93.12 142 ILE B N 1
ATOM 2615 C CA . ILE B 1 142 ? -1.813 -14.547 -22.906 1 93.12 142 ILE B CA 1
ATOM 2616 C C . ILE B 1 142 ? -3.121 -15.297 -23.125 1 93.12 142 ILE B C 1
ATOM 2618 O O . ILE B 1 142 ? -3.969 -15.367 -22.234 1 93.12 142 ILE B O 1
ATOM 2622 N N . ASP B 1 143 ? -3.25 -15.867 -24.25 1 92.06 143 ASP B N 1
ATOM 2623 C CA . ASP B 1 143 ? -4.395 -16.703 -24.594 1 92.06 143 ASP B CA 1
ATOM 2624 C C . ASP B 1 143 ? -4.352 -18.031 -23.828 1 92.06 143 ASP B C 1
ATOM 2626 O O . ASP B 1 143 ? -3.311 -18.672 -23.766 1 92.06 143 ASP B O 1
ATOM 2630 N N . GLU B 1 144 ? -5.473 -18.359 -23.297 1 92.94 144 GLU B N 1
ATOM 2631 C CA . GLU B 1 144 ? -5.531 -19.562 -22.469 1 92.94 144 GLU B CA 1
ATOM 2632 C C . GLU B 1 144 ? -5.152 -20.797 -23.297 1 92.94 144 GLU B C 1
ATOM 2634 O O . GLU B 1 144 ? -4.445 -21.672 -22.797 1 92.94 144 GLU B O 1
ATOM 2639 N N . GLU B 1 145 ? -5.621 -20.859 -24.531 1 94.12 145 GLU B N 1
ATOM 2640 C CA . GLU B 1 145 ? -5.344 -22 -25.391 1 94.12 145 GLU B CA 1
ATOM 2641 C C . GLU B 1 145 ? -3.848 -22.141 -25.672 1 94.12 145 GLU B C 1
ATOM 2643 O O . GLU B 1 145 ? -3.32 -23.25 -25.719 1 94.12 145 GLU B O 1
ATOM 2648 N N . LYS B 1 146 ? -3.236 -21.016 -25.828 1 95.31 146 LYS B N 1
ATOM 2649 C CA . LYS B 1 146 ? -1.794 -21.016 -26.047 1 95.31 146 LYS B CA 1
ATOM 2650 C C . LYS B 1 146 ? -1.055 -21.594 -24.844 1 95.31 146 LYS B C 1
ATOM 2652 O O . LYS B 1 146 ? -0.102 -22.359 -25 1 95.31 146 LYS B O 1
ATOM 2657 N N . LEU B 1 147 ? -1.487 -21.266 -23.75 1 95.25 147 LEU B N 1
ATOM 2658 C CA . LEU B 1 147 ? -0.891 -21.766 -22.516 1 95.25 147 LEU B CA 1
ATOM 2659 C C . LEU B 1 147 ? -1.09 -23.281 -22.391 1 95.25 147 LEU B C 1
ATOM 2661 O O . LEU B 1 147 ? -0.151 -24.016 -22.062 1 95.25 147 LEU B O 1
ATOM 2665 N N . LEU B 1 148 ? -2.283 -23.75 -22.672 1 94.25 148 LEU B N 1
ATOM 2666 C CA . LEU B 1 148 ? -2.604 -25.172 -22.562 1 94.25 148 LEU B CA 1
ATOM 2667 C C . LEU B 1 148 ? -1.792 -25.984 -23.562 1 94.25 148 LEU B C 1
ATOM 2669 O O . LEU B 1 148 ? -1.305 -27.078 -23.234 1 94.25 148 LEU B O 1
ATOM 2673 N N . ASP B 1 149 ? -1.675 -25.438 -24.703 1 96.25 149 ASP B N 1
ATOM 2674 C CA . ASP B 1 149 ? -0.889 -26.109 -25.734 1 96.25 149 ASP B CA 1
ATOM 2675 C C . ASP B 1 149 ? 0.58 -26.203 -25.328 1 96.25 149 ASP B C 1
ATOM 2677 O O . ASP B 1 149 ? 1.2 -27.266 -25.469 1 96.25 149 ASP B O 1
ATOM 2681 N N . PHE B 1 150 ? 1.089 -25.141 -24.906 1 96.5 150 PHE B N 1
ATOM 2682 C CA . PHE B 1 150 ? 2.471 -25.125 -24.438 1 96.5 150 PHE B CA 1
ATOM 2683 C C . PHE B 1 150 ? 2.67 -26.141 -23.312 1 96.5 150 PHE B C 1
ATOM 2685 O O . PHE B 1 150 ? 3.658 -26.875 -23.312 1 96.5 150 PHE B O 1
ATOM 2692 N N . PHE B 1 151 ? 1.732 -26.156 -22.453 1 95.81 151 PHE B N 1
ATOM 2693 C CA . PHE B 1 151 ? 1.826 -27.078 -21.312 1 95.81 151 PHE B CA 1
ATOM 2694 C C . PHE B 1 151 ? 1.802 -28.531 -21.781 1 95.81 151 PHE B C 1
ATOM 2696 O O . PHE B 1 151 ? 2.541 -29.359 -21.266 1 95.81 151 PHE B O 1
ATOM 2703 N N . LYS B 1 152 ? 0.958 -28.844 -22.656 1 95.25 152 LYS B N 1
ATOM 2704 C CA . LYS B 1 152 ? 0.872 -30.203 -23.188 1 95.25 152 LYS B CA 1
ATOM 2705 C C . LYS B 1 152 ? 2.209 -30.641 -23.781 1 95.25 152 LYS B C 1
ATOM 2707 O O . LYS B 1 152 ? 2.672 -31.75 -23.516 1 95.25 152 LYS B O 1
ATOM 2712 N N . GLU B 1 153 ? 2.779 -29.812 -24.531 1 96.38 153 GLU B N 1
ATOM 2713 C CA . GLU B 1 153 ? 4.09 -30.094 -25.109 1 96.38 153 GLU B CA 1
ATOM 2714 C C . GLU B 1 153 ? 5.152 -30.234 -24.016 1 96.38 153 GLU B C 1
ATOM 2716 O O . GLU B 1 153 ? 6.008 -31.109 -24.078 1 96.38 153 GLU B O 1
ATOM 2721 N N . PHE B 1 154 ? 5.094 -29.359 -23.109 1 97.06 154 PHE B N 1
ATOM 2722 C CA . PHE B 1 154 ? 6.02 -29.344 -21.984 1 97.06 154 PHE B CA 1
ATOM 2723 C C . PHE B 1 154 ? 5.973 -30.656 -21.234 1 97.06 154 PHE B C 1
ATOM 2725 O O . PHE B 1 154 ? 7.012 -31.266 -20.953 1 97.06 154 PHE B O 1
ATOM 2732 N N . LYS B 1 155 ? 4.789 -31.062 -20.906 1 95.31 155 LYS B N 1
ATOM 2733 C CA . LYS B 1 155 ? 4.598 -32.312 -20.156 1 95.31 155 LYS B CA 1
ATOM 2734 C C . LYS B 1 155 ? 5.203 -33.5 -20.891 1 95.31 155 LYS B C 1
ATOM 2736 O O . LYS B 1 155 ? 5.887 -34.312 -20.297 1 95.31 155 LYS B O 1
ATOM 2741 N N . SER B 1 156 ? 4.859 -33.562 -22.156 1 95.19 156 SER B N 1
ATOM 2742 C CA . SER B 1 156 ? 5.344 -34.656 -22.984 1 95.19 156 SER B CA 1
ATOM 2743 C C . SER B 1 156 ? 6.863 -34.656 -23.094 1 95.19 156 SER B C 1
ATOM 2745 O O . SER B 1 156 ? 7.516 -35.688 -22.953 1 95.19 156 SER B O 1
ATOM 2747 N N . ARG B 1 157 ? 7.406 -33.531 -23.234 1 95.94 157 ARG B N 1
ATOM 2748 C CA . ARG B 1 157 ? 8.836 -33.375 -23.484 1 95.94 157 ARG B CA 1
ATOM 2749 C C . ARG B 1 157 ? 9.656 -33.688 -22.234 1 95.94 157 ARG B C 1
ATOM 2751 O O . ARG B 1 157 ? 10.734 -34.25 -22.312 1 95.94 157 ARG B O 1
ATOM 2758 N N . PHE B 1 158 ? 9.117 -33.312 -21.078 1 97 158 PHE B N 1
ATOM 2759 C CA . PHE B 1 158 ? 9.969 -33.344 -19.906 1 97 158 PHE B CA 1
ATOM 2760 C C . PHE B 1 158 ? 9.469 -34.406 -18.906 1 97 158 PHE B C 1
ATOM 2762 O O . PHE B 1 158 ? 9.945 -34.469 -17.781 1 97 158 PHE B O 1
ATOM 2769 N N . GLY B 1 159 ? 8.5 -35.188 -19.281 1 94 159 GLY B N 1
ATOM 2770 C CA . GLY B 1 159 ? 8.047 -36.312 -18.5 1 94 159 GLY B CA 1
ATOM 2771 C C . GLY B 1 159 ? 7.312 -35.906 -17.234 1 94 159 GLY B C 1
ATOM 2772 O O . GLY B 1 159 ? 7.508 -36.5 -16.172 1 94 159 GLY B O 1
ATOM 2773 N N . ILE B 1 160 ? 6.543 -34.875 -17.359 1 94.5 160 ILE B N 1
ATOM 2774 C CA . ILE B 1 160 ? 5.73 -34.438 -16.234 1 94.5 160 ILE B CA 1
ATOM 2775 C C . ILE B 1 160 ? 4.371 -35.125 -16.266 1 94.5 160 ILE B C 1
ATOM 2777 O O . ILE B 1 160 ? 3.666 -35.094 -17.266 1 94.5 160 ILE B O 1
ATOM 2781 N N . SER B 1 161 ? 3.959 -35.906 -15.227 1 90.19 161 SER B N 1
ATOM 2782 C CA . SER B 1 161 ? 2.74 -36.688 -15.258 1 90.19 161 SER B CA 1
ATOM 2783 C C . SER B 1 161 ? 1.745 -36.219 -14.203 1 90.19 161 SER B C 1
ATOM 2785 O O . SER B 1 161 ? 0.629 -36.75 -14.117 1 90.19 161 SER B O 1
ATOM 2787 N N . GLY B 1 162 ? 2.027 -35.344 -13.414 1 87.62 162 GLY B N 1
ATOM 2788 C CA . GLY B 1 162 ? 1.12 -34.906 -12.359 1 87.62 162 GLY B CA 1
ATOM 2789 C C . GLY B 1 162 ? -0.144 -34.281 -12.898 1 87.62 162 GLY B C 1
ATOM 2790 O O . GLY B 1 162 ? -0.182 -33.812 -14.039 1 87.62 162 GLY B O 1
ATOM 2791 N N . GLU B 1 163 ? -1.185 -34.281 -12.094 1 90.69 163 GLU B N 1
ATOM 2792 C CA . GLU B 1 163 ? -2.447 -33.625 -12.445 1 90.69 163 GLU B CA 1
ATOM 2793 C C . GLU B 1 163 ? -2.371 -32.125 -12.258 1 90.69 163 GLU B C 1
ATOM 2795 O O . GLU B 1 163 ? -1.679 -31.641 -11.359 1 90.69 163 GLU B O 1
ATOM 2800 N N . VAL B 1 164 ? -3.148 -31.453 -13.188 1 92.69 164 VAL B N 1
ATOM 2801 C CA . VAL B 1 164 ? -3.234 -30 -13.086 1 92.69 164 VAL B CA 1
ATOM 2802 C C . VAL B 1 164 ? -3.928 -29.609 -11.781 1 92.69 164 VAL B C 1
ATOM 2804 O O . VAL B 1 164 ? -4.973 -30.156 -11.438 1 92.69 164 VAL B O 1
ATOM 2807 N N . ILE B 1 165 ? -3.264 -28.672 -11.102 1 93.44 165 ILE B N 1
ATOM 2808 C CA . ILE B 1 165 ? -3.787 -28.188 -9.828 1 93.44 165 ILE B CA 1
ATOM 2809 C C . ILE B 1 165 ? -4.277 -26.75 -9.992 1 93.44 165 ILE B C 1
ATOM 2811 O O . ILE B 1 165 ? -3.498 -25.859 -10.344 1 93.44 165 ILE B O 1
ATOM 2815 N N . THR B 1 166 ? -5.516 -26.469 -9.703 1 90.19 166 THR B N 1
ATOM 2816 C CA . THR B 1 166 ? -6.07 -25.141 -9.867 1 90.19 166 THR B CA 1
ATOM 2817 C C . THR B 1 166 ? -6.09 -24.391 -8.531 1 90.19 166 THR B C 1
ATOM 2819 O O . THR B 1 166 ? -6.297 -23.172 -8.5 1 90.19 166 THR B O 1
ATOM 2822 N N . LYS B 1 167 ? -5.824 -25.172 -7.496 1 93.25 167 LYS B N 1
ATOM 2823 C CA . LYS B 1 167 ? -5.77 -24.562 -6.168 1 93.25 167 LYS B CA 1
ATOM 2824 C C . LYS B 1 167 ? -4.496 -23.734 -5.992 1 93.25 167 LYS B C 1
ATOM 2826 O O . LYS B 1 167 ? -3.432 -24.109 -6.484 1 93.25 167 LYS B O 1
ATOM 2831 N N . SER B 1 168 ? -4.629 -22.594 -5.328 1 95.62 168 SER B N 1
ATOM 2832 C CA . SER B 1 168 ? -3.463 -21.781 -4.984 1 95.62 168 SER B CA 1
ATOM 2833 C C . SER B 1 168 ? -2.631 -22.453 -3.895 1 95.62 168 SER B C 1
ATOM 2835 O O . SER B 1 168 ? -3.096 -23.391 -3.234 1 95.62 168 SER B O 1
ATOM 2837 N N . TYR B 1 169 ? -1.365 -22.016 -3.729 1 97.75 169 TYR B N 1
ATOM 2838 C CA . TYR B 1 169 ? -0.547 -22.531 -2.639 1 97.75 169 TYR B CA 1
ATOM 2839 C C . TYR B 1 169 ? -1.207 -22.266 -1.29 1 97.75 169 TYR B C 1
ATOM 2841 O O . TYR B 1 169 ? -1.097 -23.078 -0.371 1 97.75 169 TYR B O 1
ATOM 2849 N N . LEU B 1 170 ? -1.87 -21.109 -1.148 1 97.38 170 LEU B N 1
ATOM 2850 C CA . LEU B 1 170 ? -2.615 -20.797 0.069 1 97.38 170 LEU B CA 1
ATOM 2851 C C . LEU B 1 170 ? -3.674 -21.859 0.337 1 97.38 170 LEU B C 1
ATOM 2853 O O . LEU B 1 170 ? -3.76 -22.391 1.448 1 97.38 170 LEU B O 1
ATOM 2857 N N . GLU B 1 171 ? -4.434 -22.172 -0.667 1 96.56 171 GLU B N 1
ATOM 2858 C CA . GLU B 1 171 ? -5.484 -23.172 -0.526 1 96.56 171 GLU B CA 1
ATOM 2859 C C . GLU B 1 171 ? -4.898 -24.531 -0.159 1 96.56 171 GLU B C 1
ATOM 2861 O O . GLU B 1 171 ? -5.438 -25.234 0.702 1 96.56 171 GLU B O 1
ATOM 2866 N N . LEU B 1 172 ? -3.812 -24.922 -0.84 1 97.25 172 LEU B N 1
ATOM 2867 C CA . LEU B 1 172 ? -3.172 -26.203 -0.572 1 97.25 172 LEU B CA 1
ATOM 2868 C C . LEU B 1 172 ? -2.664 -26.266 0.864 1 97.25 172 LEU B C 1
ATOM 2870 O O . LEU B 1 172 ? -2.789 -27.297 1.525 1 97.25 172 LEU B O 1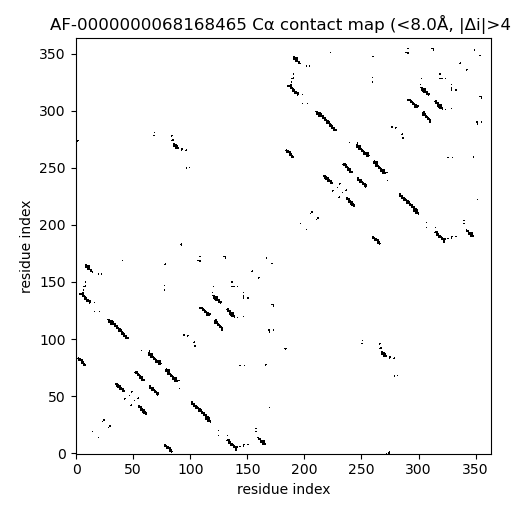
ATOM 2874 N N . LYS B 1 173 ? -2.074 -25.172 1.316 1 97.06 173 LYS B N 1
ATOM 2875 C CA . LYS B 1 173 ? -1.541 -25.109 2.674 1 97.06 173 LYS B CA 1
ATOM 2876 C C . LYS B 1 173 ? -2.654 -25.234 3.709 1 97.06 173 LYS B C 1
ATOM 2878 O O . LYS B 1 173 ? -2.529 -26 4.672 1 97.06 173 LYS B O 1
ATOM 2883 N N . VAL B 1 174 ? -3.697 -24.516 3.521 1 95.75 174 VAL B N 1
ATOM 2884 C CA . VAL B 1 174 ? -4.832 -24.547 4.441 1 95.75 174 VAL B CA 1
ATOM 2885 C C . VAL B 1 174 ? -5.426 -25.953 4.488 1 95.75 174 VAL B C 1
ATOM 2887 O O . VAL B 1 174 ? -5.793 -26.438 5.559 1 95.75 174 VAL B O 1
ATOM 2890 N N . GLU B 1 175 ? -5.559 -26.562 3.359 1 95 175 GLU B N 1
ATOM 2891 C CA . GLU B 1 175 ? -6.094 -27.922 3.291 1 95 175 GLU B CA 1
ATOM 2892 C C . GLU B 1 175 ? -5.211 -28.906 4.055 1 95 175 GLU B C 1
ATOM 2894 O O . GLU B 1 175 ? -5.711 -29.812 4.734 1 95 175 GLU B O 1
ATOM 2899 N N . LYS B 1 176 ? -3.977 -28.734 3.904 1 93.88 176 LYS B N 1
ATOM 2900 C CA . LYS B 1 176 ? -3.041 -29.609 4.59 1 93.88 176 LYS B CA 1
ATOM 2901 C C . LYS B 1 176 ? -3.127 -29.438 6.102 1 93.88 176 LYS B C 1
ATOM 2903 O O . LYS B 1 176 ? -3.07 -30.422 6.852 1 93.88 176 LYS B O 1
ATOM 2908 N N . LEU B 1 177 ? -3.162 -28.172 6.562 1 90.25 177 LEU B N 1
ATOM 2909 C CA . LEU B 1 177 ? -3.273 -27.891 7.984 1 90.25 177 LEU B CA 1
ATOM 2910 C C . LEU B 1 177 ? -4.559 -28.469 8.562 1 90.25 177 LEU B C 1
ATOM 2912 O O . LEU B 1 177 ? -4.57 -28.953 9.695 1 90.25 177 LEU B O 1
ATOM 2916 N N . ALA B 1 178 ? -5.625 -28.516 7.805 1 87.19 178 ALA B N 1
ATOM 2917 C CA . ALA B 1 178 ? -6.906 -29.047 8.25 1 87.19 178 ALA B CA 1
ATOM 2918 C C . ALA B 1 178 ? -6.852 -30.578 8.344 1 87.19 178 ALA B C 1
ATOM 2920 O O . ALA B 1 178 ? -7.52 -31.172 9.188 1 87.19 178 ALA B O 1
ATOM 2921 N N . SER B 1 179 ? -6.117 -31.141 7.473 1 87.19 179 SER B N 1
ATOM 2922 C CA . SER B 1 179 ? -5.996 -32.594 7.449 1 87.19 179 SER B CA 1
ATOM 2923 C C . SER B 1 179 ? -5.09 -33.094 8.57 1 87.19 179 SER B C 1
ATOM 2925 O O . SER B 1 179 ? -5.234 -34.219 9.039 1 87.19 179 SER B O 1
ATOM 2927 N N . SER B 1 180 ? -4.129 -32.344 8.977 1 79.81 180 SER B N 1
ATOM 2928 C CA . SER B 1 180 ? -3.221 -32.719 10.055 1 79.81 180 SER B CA 1
ATOM 2929 C C . SER B 1 180 ? -3.891 -32.594 11.414 1 79.81 180 SER B C 1
ATOM 2931 O O . SER B 1 180 ? -3.455 -33.219 12.391 1 79.81 180 SER B O 1
ATOM 2933 N N . SER B 1 181 ? -4.812 -31.688 11.594 1 70.12 181 SER B N 1
ATOM 2934 C CA . SER B 1 181 ? -5.52 -31.5 12.859 1 70.12 181 SER B CA 1
ATOM 2935 C C . SER B 1 181 ? -6.539 -32.594 13.094 1 70.12 181 SER B C 1
ATOM 2937 O O . SER B 1 181 ? -7.012 -32.781 14.219 1 70.12 181 SER B O 1
ATOM 2939 N N . ASN B 1 182 ? -6.926 -33.438 12.133 1 56.03 182 ASN B N 1
ATOM 2940 C CA . ASN B 1 182 ? -7.785 -34.594 12.352 1 56.03 182 ASN B CA 1
ATOM 2941 C C . ASN B 1 182 ? -6.965 -35.875 12.594 1 56.03 182 ASN B C 1
ATOM 2943 O O . ASN B 1 182 ? -5.992 -36.125 11.883 1 56.03 182 ASN B O 1
#

Organism: Metallosphaera sedula (strain ATCC 51363 / DSM 5348 / JCM 9185 / NBRC 15509 / TH2) (NCBI:txid399549)